Protein AF-A0A226SVA0-F1 (afdb_monomer_lite)

Secondary structure (DSSP, 8-state):
--------------EEEEPPPPPP-TTTSTTTHHHHHHHHHHHHHHHHHHHHHHHT-EEEEEE-SS-EEEEEE--S--TTHHHHHHHHHHHHHH-----SS-----TTS-GGG--PPPPPHHHHHHHHHHTT--GGGEEEEEEES-TTSTTB--HHHHHHH-TTS-TTS-EEEEEEEEETTT--GGGHHHHHHHHHHHHHHHHHHT--TTEEEEEES---HHHHTTSHHHHH-TTEEEEEEEEEEE-

Structure (mmCIF, N/CA/C/O backbone):
data_AF-A0A226SVA0-F1
#
_entry.id   AF-A0A226SVA0-F1
#
loop_
_atom_site.group_PDB
_atom_site.id
_atom_site.type_symbol
_atom_site.label_atom_id
_atom_site.label_alt_id
_atom_site.label_comp_id
_atom_site.label_asym_id
_atom_site.label_entity_id
_atom_site.label_seq_id
_atom_site.pdbx_PDB_ins_code
_atom_site.Cartn_x
_atom_site.Cartn_y
_atom_site.Cartn_z
_atom_site.occupancy
_atom_site.B_iso_or_equiv
_atom_site.auth_seq_id
_atom_site.auth_comp_id
_atom_site.auth_asym_id
_atom_site.auth_atom_id
_atom_site.pdbx_PDB_model_num
ATOM 1 N N . MET A 1 1 ? 0.153 -13.921 -60.903 1.00 32.28 1 MET A N 1
ATOM 2 C CA . MET A 1 1 ? -0.912 -13.149 -60.229 1.00 32.28 1 MET A CA 1
ATOM 3 C C . MET A 1 1 ? -1.204 -13.826 -58.901 1.00 32.28 1 MET A C 1
ATOM 5 O O . MET A 1 1 ? -1.956 -14.787 -58.869 1.00 32.28 1 MET A O 1
ATOM 9 N N . GLY A 1 2 ? -0.514 -13.411 -57.839 1.00 28.23 2 GLY A N 1
ATOM 10 C CA . GLY A 1 2 ? -0.798 -13.856 -56.474 1.00 28.23 2 GLY A CA 1
ATOM 11 C C . GLY A 1 2 ? -1.567 -12.747 -55.775 1.00 28.23 2 GLY A C 1
ATOM 12 O O . GLY A 1 2 ? -1.032 -11.655 -55.603 1.00 28.23 2 GLY A O 1
ATOM 13 N N . HIS A 1 3 ? -2.835 -13.000 -55.466 1.00 26.80 3 HIS A N 1
ATOM 14 C CA . HIS A 1 3 ? -3.699 -12.055 -54.773 1.00 26.80 3 HIS A CA 1
ATOM 15 C C . HIS A 1 3 ? -3.260 -11.901 -53.311 1.00 26.80 3 HIS A C 1
ATOM 17 O O . HIS A 1 3 ? -3.195 -12.870 -52.562 1.00 26.80 3 HIS A O 1
ATOM 23 N N . TYR A 1 4 ? -2.984 -10.654 -52.934 1.00 33.69 4 TYR A N 1
ATOM 24 C CA . TYR A 1 4 ? -2.898 -10.157 -51.564 1.00 33.69 4 TYR A CA 1
ATOM 25 C C . TYR A 1 4 ? -4.289 -10.163 -50.915 1.00 33.69 4 TYR A C 1
ATOM 27 O O . TYR A 1 4 ? -5.123 -9.363 -51.326 1.00 33.69 4 TYR A O 1
ATOM 35 N N . VAL A 1 5 ? -4.512 -11.001 -49.897 1.00 30.06 5 VAL A N 1
ATOM 36 C CA . VAL A 1 5 ? -5.540 -10.882 -48.832 1.00 30.06 5 VAL A CA 1
ATOM 37 C C . VAL A 1 5 ? -5.085 -11.836 -47.708 1.00 30.06 5 VAL A C 1
ATOM 39 O O . VAL A 1 5 ? -4.786 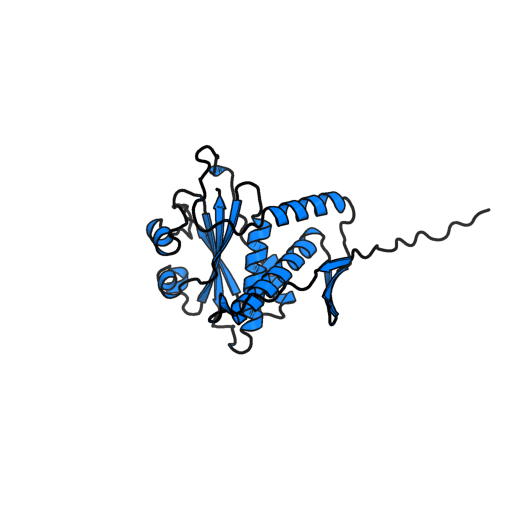-12.981 -48.012 1.00 30.06 5 VAL A O 1
ATOM 42 N N . SER A 1 6 ? -4.947 -11.533 -46.418 1.00 29.64 6 SER A N 1
ATOM 43 C CA . SER A 1 6 ? -5.156 -10.351 -45.584 1.00 29.64 6 SER A CA 1
ATOM 44 C C . SER A 1 6 ? -4.142 -10.411 -44.435 1.00 29.64 6 SER A C 1
ATOM 46 O O . SER A 1 6 ? -4.042 -11.442 -43.770 1.00 29.64 6 SER A O 1
ATOM 48 N N . ASN A 1 7 ? -3.459 -9.306 -44.135 1.00 31.97 7 ASN A N 1
ATOM 49 C CA . ASN A 1 7 ? -2.807 -9.130 -42.837 1.00 31.97 7 ASN A CA 1
ATOM 50 C C . ASN A 1 7 ? -3.895 -8.915 -41.777 1.00 31.97 7 ASN A C 1
ATOM 52 O O . ASN A 1 7 ? -4.232 -7.779 -41.443 1.00 31.97 7 ASN A O 1
ATOM 56 N N . SER A 1 8 ? -4.469 -9.998 -41.254 1.00 31.52 8 SER A N 1
ATOM 57 C CA . SER A 1 8 ? -5.080 -9.947 -39.933 1.00 31.52 8 SER A CA 1
ATOM 58 C C . SER A 1 8 ? -3.934 -9.847 -38.933 1.00 31.52 8 SER A C 1
ATOM 60 O O . SER A 1 8 ? -3.247 -10.830 -38.666 1.00 31.52 8 SER A O 1
ATOM 62 N N . LEU A 1 9 ? -3.697 -8.640 -38.420 1.00 34.19 9 LEU A N 1
ATOM 63 C CA . LEU A 1 9 ? -2.980 -8.436 -37.165 1.00 34.19 9 LEU A CA 1
ATOM 64 C C . LEU A 1 9 ? -3.758 -9.185 -36.074 1.00 34.19 9 LEU A C 1
ATOM 66 O O . LEU A 1 9 ? -4.653 -8.627 -35.439 1.00 34.19 9 LEU A O 1
ATOM 70 N N . GLU A 1 10 ? -3.472 -10.475 -35.901 1.00 35.41 10 GLU A N 1
ATOM 71 C CA . GLU A 1 10 ? -3.846 -11.187 -34.689 1.00 35.41 10 GLU A CA 1
ATOM 72 C C . GLU A 1 10 ? -3.113 -10.496 -33.542 1.00 35.41 10 GLU A C 1
ATOM 74 O O . GLU A 1 10 ? -1.890 -10.545 -33.434 1.00 35.41 10 GLU A O 1
ATOM 79 N N . PHE A 1 11 ? -3.867 -9.781 -32.709 1.00 38.03 11 PHE A N 1
ATOM 80 C CA . PHE A 1 11 ? -3.378 -9.279 -31.434 1.00 38.03 11 PHE A CA 1
ATOM 81 C C . PHE A 1 11 ? -2.900 -10.483 -30.613 1.00 38.03 11 PHE A C 1
ATOM 83 O O . PHE A 1 11 ? -3.720 -11.196 -30.027 1.00 38.03 11 PHE A O 1
ATOM 90 N N . GLU A 1 12 ? -1.588 -10.729 -30.580 1.00 40.91 12 GLU A N 1
ATOM 91 C CA . GLU A 1 12 ? -0.993 -11.739 -29.710 1.00 40.91 12 GLU A CA 1
ATOM 92 C C . GLU A 1 12 ? -1.420 -11.450 -28.264 1.00 40.91 12 GLU A C 1
ATOM 94 O O . GLU A 1 12 ? -1.063 -10.440 -27.652 1.00 40.91 12 GLU A O 1
ATOM 99 N N . LYS A 1 13 ? -2.259 -12.331 -27.711 1.00 45.84 13 LYS A N 1
ATOM 100 C CA . LYS A 1 13 ? -2.631 -12.303 -26.296 1.00 45.84 13 LYS A CA 1
ATOM 101 C C . LYS A 1 13 ? -1.405 -12.716 -25.489 1.00 45.84 13 LYS A C 1
ATOM 103 O O . LYS A 1 13 ? -1.119 -13.907 -25.389 1.00 45.84 13 LYS A O 1
ATOM 108 N N . TYR A 1 14 ? -0.713 -11.765 -24.873 1.00 47.97 14 TYR A N 1
ATOM 109 C CA . TYR A 1 14 ? 0.328 -12.088 -23.900 1.00 47.97 14 TYR A CA 1
ATOM 110 C C . TYR A 1 14 ? -0.324 -12.685 -22.647 1.00 47.97 14 TYR A C 1
ATOM 112 O O . TYR A 1 14 ? -1.045 -12.014 -21.903 1.00 47.97 14 TYR A O 1
ATOM 120 N N . ARG A 1 15 ? -0.097 -13.981 -22.427 1.00 46.75 15 ARG A N 1
ATOM 121 C CA . ARG A 1 15 ? -0.528 -14.690 -21.218 1.00 46.75 15 ARG A CA 1
ATOM 122 C C . ARG A 1 15 ? 0.619 -14.689 -20.219 1.00 46.75 15 ARG A C 1
ATOM 124 O O . ARG A 1 15 ? 1.691 -15.205 -20.521 1.00 46.75 15 ARG A O 1
ATOM 131 N N . ILE A 1 16 ? 0.387 -14.128 -19.036 1.00 48.34 16 ILE A N 1
ATOM 132 C CA . ILE A 1 16 ? 1.313 -14.236 -17.909 1.00 48.34 16 ILE A CA 1
ATOM 133 C C . ILE A 1 16 ? 0.719 -15.266 -16.946 1.00 48.34 16 ILE A C 1
ATOM 135 O O . ILE A 1 16 ? -0.410 -15.126 -16.481 1.00 48.34 16 ILE A O 1
ATOM 139 N N . TYR A 1 17 ? 1.463 -16.333 -16.675 1.00 39.16 17 TYR A N 1
ATOM 140 C CA . TYR A 1 17 ? 1.045 -17.376 -15.742 1.00 39.16 17 TYR A CA 1
ATOM 141 C C . TYR A 1 17 ? 1.562 -17.034 -14.351 1.00 39.16 17 TYR A C 1
ATOM 143 O O . TYR A 1 17 ? 2.754 -16.778 -14.183 1.00 39.16 17 TYR A O 1
ATOM 151 N N . ILE A 1 18 ? 0.671 -17.022 -13.362 1.00 45.69 18 ILE A N 1
ATOM 152 C CA . ILE A 1 18 ? 1.019 -16.717 -11.974 1.00 45.69 18 ILE A CA 1
ATOM 153 C C . ILE A 1 18 ? 0.564 -17.900 -11.135 1.00 45.69 18 ILE A C 1
ATOM 155 O O . ILE A 1 18 ? -0.625 -18.151 -10.967 1.00 45.69 18 ILE A O 1
ATOM 159 N N . VAL A 1 19 ? 1.542 -18.678 -10.683 1.00 39.81 19 VAL A N 1
ATOM 160 C CA . VAL A 1 19 ? 1.328 -19.901 -9.907 1.00 39.81 19 VAL A CA 1
ATOM 161 C C . VAL A 1 19 ? 0.888 -19.519 -8.492 1.00 39.81 19 VAL A C 1
ATOM 163 O O . VAL A 1 19 ? 1.444 -18.577 -7.930 1.00 39.81 19 VAL A O 1
ATOM 166 N N . LYS A 1 20 ? -0.101 -20.239 -7.933 1.00 44.94 20 LYS A N 1
ATOM 167 C CA . LYS A 1 20 ? -0.603 -20.039 -6.560 1.00 44.94 20 LYS A CA 1
ATOM 168 C C . LYS A 1 20 ? 0.573 -19.937 -5.585 1.00 44.94 20 LYS A C 1
ATOM 170 O O . LYS A 1 20 ? 1.439 -20.816 -5.549 1.00 44.94 20 LYS A O 1
ATOM 175 N N . GLU A 1 21 ? 0.601 -18.861 -4.802 1.00 51.50 21 GLU A N 1
ATOM 176 C CA . GLU A 1 21 ? 1.534 -18.758 -3.687 1.00 51.50 21 GLU A CA 1
ATOM 177 C C . GLU A 1 21 ? 1.199 -19.849 -2.665 1.00 51.50 21 GLU A C 1
ATOM 179 O O . GLU A 1 21 ? 0.035 -20.186 -2.441 1.00 51.50 21 GLU A O 1
ATOM 184 N N . ARG A 1 22 ? 2.231 -20.457 -2.073 1.00 53.38 22 ARG A N 1
ATOM 185 C CA . ARG A 1 22 ? 2.025 -21.393 -0.965 1.00 53.38 22 ARG A CA 1
ATOM 186 C C . ARG A 1 22 ? 1.404 -20.624 0.195 1.00 53.38 22 ARG A C 1
ATOM 188 O O . ARG A 1 22 ? 1.860 -19.526 0.502 1.00 53.38 22 ARG A O 1
ATOM 195 N N . GLU A 1 23 ? 0.415 -21.224 0.850 1.00 58.56 23 GLU A N 1
ATOM 196 C CA . GLU A 1 23 ? -0.196 -20.653 2.047 1.00 58.56 23 GLU A CA 1
ATOM 197 C C . GLU A 1 23 ? 0.891 -20.280 3.076 1.00 58.56 23 GLU A C 1
ATOM 199 O O . GLU A 1 23 ? 1.820 -21.057 3.323 1.00 58.56 23 GLU A O 1
ATOM 204 N N . ILE A 1 24 ? 0.795 -19.087 3.675 1.00 58.19 24 ILE A N 1
ATOM 205 C CA . ILE A 1 24 ? 1.625 -18.695 4.816 1.00 58.19 24 ILE A CA 1
ATOM 206 C C . ILE A 1 24 ? 1.515 -19.784 5.894 1.00 58.19 24 ILE A C 1
ATOM 208 O O . ILE A 1 24 ? 0.437 -20.289 6.186 1.00 58.19 24 ILE A O 1
ATOM 212 N N . ALA A 1 25 ? 2.626 -20.172 6.515 1.00 60.09 25 ALA A N 1
ATOM 213 C CA . ALA A 1 25 ? 2.569 -21.169 7.577 1.00 60.09 25 ALA A CA 1
ATOM 214 C C . ALA A 1 25 ? 1.804 -20.617 8.798 1.00 60.09 25 ALA A C 1
ATOM 216 O O . ALA A 1 25 ? 2.297 -19.723 9.495 1.00 60.09 25 ALA A O 1
ATOM 217 N N . LEU A 1 26 ? 0.634 -21.198 9.091 1.00 60.78 26 LEU A N 1
ATOM 218 C CA . LEU A 1 26 ? -0.247 -20.816 10.206 1.00 60.78 26 LEU A CA 1
ATOM 219 C C . LEU A 1 26 ? 0.491 -20.739 11.555 1.00 60.78 26 LEU A C 1
ATOM 221 O O . LEU A 1 26 ? 0.203 -19.878 12.384 1.00 60.78 26 LEU A O 1
ATOM 225 N N . SER A 1 27 ? 1.480 -21.610 11.765 1.00 64.31 27 SER A N 1
ATOM 226 C CA . SER A 1 27 ? 2.260 -21.697 13.005 1.00 64.31 27 SER A CA 1
ATOM 227 C C . SER A 1 27 ? 3.074 -20.439 13.328 1.00 64.31 27 SER A C 1
ATOM 229 O O . SER A 1 27 ? 3.406 -20.225 14.490 1.00 64.31 27 SER A O 1
ATOM 231 N N . THR A 1 28 ? 3.389 -19.601 12.333 1.00 56.72 28 THR A N 1
ATOM 232 C CA . THR A 1 28 ? 4.227 -18.400 12.521 1.00 56.72 28 THR A CA 1
ATOM 233 C C . THR A 1 28 ? 3.399 -17.137 12.794 1.00 56.72 28 THR A C 1
ATOM 235 O O . THR A 1 28 ? 3.892 -16.213 13.436 1.00 56.72 28 THR A O 1
ATOM 238 N N . TYR A 1 29 ? 2.133 -17.092 12.354 1.00 59.09 29 TYR A N 1
ATOM 239 C CA . TYR A 1 29 ? 1.279 -15.893 12.417 1.00 59.09 29 TYR A CA 1
ATOM 240 C C . TYR A 1 29 ? -0.177 -16.191 12.804 1.00 59.09 29 TYR A C 1
ATOM 242 O O . TYR A 1 29 ? -1.095 -15.541 12.311 1.00 59.09 29 TYR A O 1
ATOM 250 N N . SER A 1 30 ? -0.412 -17.155 13.692 1.00 65.94 30 SER A N 1
ATOM 251 C CA . SER A 1 30 ? -1.754 -17.682 13.989 1.00 65.94 30 SER A CA 1
ATOM 252 C C . SER A 1 30 ? -2.813 -16.621 14.325 1.00 65.94 30 SER A C 1
ATOM 254 O O . SER A 1 30 ? -3.957 -16.751 13.902 1.00 65.94 30 SER A O 1
ATOM 256 N N . SER A 1 31 ? -2.447 -15.545 15.028 1.00 64.69 31 SER A N 1
ATOM 257 C CA . SER A 1 31 ? -3.379 -14.489 15.452 1.00 64.69 31 SER A CA 1
ATOM 258 C C . SER A 1 31 ? -3.788 -13.502 14.354 1.00 64.69 31 SER A C 1
ATOM 260 O O . SER A 1 31 ? -4.780 -12.796 14.519 1.00 64.69 31 SER A O 1
ATOM 262 N N . ILE A 1 32 ? -3.038 -13.427 13.252 1.00 70.94 32 ILE A N 1
ATOM 263 C CA . ILE A 1 32 ? -3.284 -12.487 12.142 1.00 70.94 32 ILE A CA 1
ATOM 264 C C . ILE A 1 32 ? -3.271 -13.165 10.769 1.00 70.94 32 ILE A C 1
ATOM 266 O O . ILE A 1 32 ? -3.322 -12.478 9.752 1.00 70.94 32 ILE A O 1
ATOM 270 N N . HIS A 1 33 ? -3.202 -14.497 10.734 1.00 74.81 33 HIS A N 1
ATOM 271 C CA . HIS A 1 33 ? -3.007 -15.310 9.532 1.00 74.81 33 HIS A CA 1
ATOM 272 C C . HIS A 1 33 ? -3.979 -14.947 8.413 1.00 74.81 33 HIS A C 1
ATOM 274 O O . HIS A 1 33 ? -3.547 -14.580 7.326 1.00 74.81 33 HIS A O 1
ATOM 280 N N . ASN A 1 34 ? -5.279 -14.953 8.706 1.00 74.88 34 ASN A N 1
ATOM 281 C CA . ASN A 1 34 ? -6.314 -14.665 7.711 1.00 74.88 34 ASN A CA 1
ATOM 282 C C . ASN A 1 34 ? -6.169 -13.251 7.139 1.00 74.88 34 ASN A C 1
ATOM 284 O O . ASN A 1 34 ? -6.241 -13.056 5.929 1.00 74.88 34 ASN A O 1
ATOM 288 N N . SER A 1 35 ? -5.879 -12.267 7.994 1.00 79.12 35 SER A N 1
ATOM 289 C CA . SER A 1 35 ? -5.642 -10.896 7.545 1.00 79.12 35 SER A CA 1
ATOM 290 C C . SER A 1 35 ? -4.389 -10.791 6.677 1.00 79.12 35 SER A C 1
ATOM 292 O O . SER A 1 35 ? -4.382 -10.038 5.710 1.00 79.12 35 SER A O 1
ATOM 294 N N . LEU A 1 36 ? -3.332 -11.548 6.991 1.00 78.94 36 LEU A N 1
ATOM 295 C CA . LEU A 1 36 ? -2.124 -11.593 6.167 1.00 78.94 36 LEU A CA 1
ATOM 296 C C . LEU A 1 36 ? -2.386 -12.223 4.802 1.00 78.94 36 LEU A C 1
ATOM 298 O O . LEU A 1 36 ? -1.916 -11.677 3.815 1.00 78.94 36 LEU A O 1
ATOM 302 N N . GLN A 1 37 ? -3.158 -13.306 4.733 1.00 79.31 37 GLN A N 1
ATOM 303 C CA . GLN A 1 37 ? -3.524 -13.938 3.462 1.00 79.31 37 GLN A CA 1
ATOM 304 C C . GLN A 1 37 ? -4.254 -12.968 2.532 1.00 79.31 37 GLN A C 1
ATOM 306 O O . GLN A 1 37 ? -3.902 -12.838 1.363 1.00 79.31 37 GLN A O 1
ATOM 311 N N . LEU A 1 38 ? -5.217 -12.224 3.076 1.00 83.06 38 LEU A N 1
ATOM 312 C CA . LEU A 1 38 ? -5.961 -11.211 2.326 1.00 83.06 38 LEU A CA 1
ATOM 313 C C . LEU A 1 38 ? -5.060 -10.055 1.875 1.00 83.06 38 LEU A C 1
ATOM 315 O O . LEU A 1 38 ? -5.182 -9.566 0.756 1.00 83.06 38 LEU A O 1
ATOM 319 N N . LEU A 1 39 ? -4.105 -9.643 2.714 1.00 86.25 39 LEU A N 1
ATOM 320 C CA . LEU A 1 39 ? -3.114 -8.636 2.334 1.00 86.25 39 LEU A CA 1
ATOM 321 C C . LEU A 1 39 ? -2.196 -9.124 1.203 1.00 86.25 39 LEU A C 1
ATOM 323 O O . LEU A 1 39 ? -1.916 -8.343 0.297 1.00 86.25 39 LEU A O 1
ATOM 327 N N . GLU A 1 40 ? -1.752 -10.386 1.220 1.00 81.50 40 GLU A N 1
ATOM 328 C CA . GLU A 1 40 ? -0.940 -10.950 0.130 1.00 81.50 40 GLU A CA 1
ATOM 329 C C . GLU A 1 40 ? -1.762 -11.109 -1.167 1.00 81.50 40 GLU A C 1
ATOM 331 O O . GLU A 1 40 ? -1.279 -10.730 -2.235 1.00 81.50 40 GLU A O 1
ATOM 336 N N . SER A 1 41 ? -3.034 -11.536 -1.086 1.00 81.88 41 SER A N 1
ATOM 337 C CA . SER A 1 41 ? -3.982 -11.491 -2.2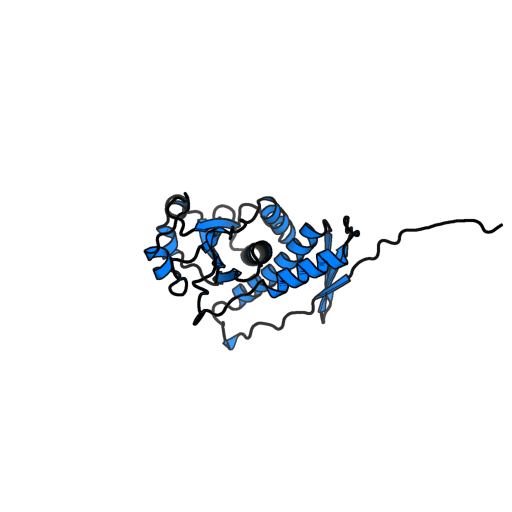22 1.00 81.88 41 SER A CA 1
ATOM 338 C C . SER A 1 41 ? -4.061 -10.076 -2.809 1.00 81.88 41 SER A C 1
ATOM 340 O O . SER A 1 41 ? -3.861 -9.854 -4.007 1.00 81.88 41 SER A O 1
ATOM 342 N N . GLY A 1 42 ? -4.217 -9.080 -1.933 1.00 87.75 42 GLY A N 1
ATOM 343 C CA . GLY A 1 42 ? -4.151 -7.671 -2.289 1.00 87.75 42 GLY A CA 1
ATOM 344 C C . GLY A 1 42 ? -2.839 -7.278 -2.972 1.00 87.75 42 GLY A C 1
ATOM 345 O O . GLY A 1 42 ? -2.863 -6.617 -4.009 1.00 87.75 42 GLY A O 1
ATOM 346 N N . HIS A 1 43 ? -1.680 -7.693 -2.452 1.00 87.50 43 HIS A N 1
ATOM 347 C CA . HIS A 1 43 ? -0.390 -7.401 -3.088 1.00 87.50 43 HIS A CA 1
ATOM 348 C C . HIS A 1 43 ? -0.338 -7.934 -4.526 1.00 87.50 43 HIS A C 1
ATOM 350 O O . HIS A 1 43 ? 0.104 -7.233 -5.442 1.00 87.50 43 HIS A O 1
ATOM 356 N N . VAL A 1 44 ? -0.844 -9.145 -4.751 1.00 83.88 44 VAL A N 1
ATOM 357 C CA . VAL A 1 44 ? -0.941 -9.739 -6.086 1.00 83.88 44 VAL A CA 1
ATOM 358 C C . VAL A 1 44 ? -1.830 -8.882 -7.005 1.00 83.88 44 VAL A C 1
ATOM 360 O O . VAL A 1 44 ? -1.413 -8.547 -8.118 1.00 83.88 44 VAL A O 1
ATOM 363 N N . LEU A 1 45 ? -2.987 -8.410 -6.527 1.00 86.00 45 LEU A N 1
ATOM 364 C CA . LEU A 1 45 ? -3.842 -7.474 -7.275 1.00 86.00 45 LEU A CA 1
ATOM 365 C C . LEU A 1 45 ? -3.133 -6.148 -7.595 1.00 86.00 45 LEU A C 1
ATOM 367 O O . LEU A 1 45 ? -3.244 -5.635 -8.712 1.00 86.00 45 LEU A O 1
ATOM 371 N N . GLY A 1 46 ? -2.357 -5.606 -6.653 1.00 88.00 46 GLY A N 1
ATOM 372 C CA . GLY A 1 46 ? -1.550 -4.401 -6.865 1.00 88.00 46 GLY A CA 1
ATOM 373 C C . GLY A 1 46 ? -0.522 -4.571 -7.988 1.00 88.00 46 GLY A C 1
ATOM 374 O O . GLY A 1 46 ? -0.330 -3.667 -8.804 1.00 88.00 46 GLY A O 1
ATOM 375 N N . CYS A 1 47 ? 0.078 -5.759 -8.103 1.00 85.62 47 CYS A N 1
ATOM 376 C CA . CYS A 1 47 ? 0.963 -6.101 -9.218 1.00 85.62 47 CYS A CA 1
ATOM 377 C C . CYS A 1 47 ? 0.224 -6.063 -10.566 1.00 85.62 47 CYS A C 1
ATOM 379 O O . CYS A 1 47 ? 0.754 -5.536 -11.548 1.00 85.62 47 CYS A O 1
ATOM 381 N N . TYR A 1 48 ? -1.010 -6.573 -10.621 1.00 84.81 48 TYR A N 1
ATOM 382 C CA . TYR A 1 48 ? -1.816 -6.572 -11.849 1.00 84.81 48 TYR A CA 1
ATOM 383 C C . TYR A 1 48 ? -2.249 -5.163 -12.233 1.00 84.81 48 TYR A C 1
ATOM 385 O O . TYR A 1 48 ? -2.163 -4.789 -13.406 1.00 84.81 48 TYR A O 1
ATOM 393 N N . ASN A 1 49 ? -2.648 -4.355 -11.249 1.00 86.19 49 ASN A N 1
ATOM 394 C CA . ASN A 1 49 ? -2.957 -2.943 -11.449 1.00 86.19 49 ASN A CA 1
ATOM 395 C C . ASN A 1 49 ? -1.746 -2.169 -12.002 1.00 86.19 49 ASN A C 1
ATOM 397 O O . ASN A 1 49 ? -1.884 -1.367 -12.927 1.00 86.19 49 ASN A O 1
ATOM 401 N N . TYR A 1 50 ? -0.544 -2.441 -11.488 1.00 85.75 50 TYR A N 1
ATOM 402 C CA . TYR A 1 50 ? 0.677 -1.795 -11.967 1.00 85.75 50 TYR A CA 1
ATOM 403 C C . TYR A 1 50 ? 0.979 -2.143 -13.432 1.00 85.75 50 TYR A C 1
ATOM 405 O O . TYR A 1 50 ? 1.190 -1.253 -14.258 1.00 85.75 50 TYR A O 1
ATOM 413 N N . ILE A 1 51 ? 0.946 -3.437 -13.774 1.00 82.38 51 ILE A N 1
ATOM 414 C CA . ILE A 1 51 ? 1.181 -3.915 -15.145 1.00 82.38 51 ILE A CA 1
ATOM 415 C C . ILE A 1 51 ? 0.119 -3.340 -16.093 1.00 82.38 51 ILE A C 1
ATOM 417 O O . ILE A 1 51 ? 0.465 -2.740 -17.111 1.00 82.38 51 ILE A O 1
ATOM 421 N N . SER A 1 52 ? -1.163 -3.448 -15.738 1.00 81.75 52 SER A N 1
ATOM 422 C CA . SER A 1 52 ? -2.263 -2.913 -16.554 1.00 81.75 52 SER A CA 1
ATOM 423 C C . SER A 1 52 ? -2.157 -1.411 -16.787 1.00 81.75 52 SER A C 1
ATOM 425 O O . SER A 1 52 ? -2.365 -0.945 -17.903 1.00 81.75 52 SER A O 1
ATOM 427 N N . THR A 1 53 ? -1.740 -0.655 -15.773 1.00 82.62 53 THR A N 1
ATOM 428 C CA . THR A 1 53 ? -1.492 0.785 -15.887 1.00 82.62 53 THR A CA 1
ATOM 429 C C . THR A 1 53 ? -0.340 1.102 -16.838 1.00 82.62 53 THR A C 1
ATOM 431 O O . THR A 1 53 ? -0.468 1.975 -17.698 1.00 82.62 53 THR A O 1
ATOM 434 N N . LEU A 1 54 ? 0.788 0.402 -16.706 1.00 80.62 54 LEU A N 1
ATOM 435 C CA . LEU A 1 54 ? 1.985 0.670 -17.504 1.00 80.62 54 LEU A CA 1
ATOM 436 C C . LEU A 1 54 ? 1.767 0.364 -18.992 1.00 80.62 54 LEU A C 1
ATOM 438 O O . LEU A 1 54 ? 2.173 1.137 -19.871 1.00 80.62 54 LEU A O 1
ATOM 442 N N . PHE A 1 55 ? 1.126 -0.770 -19.265 1.00 78.88 55 PHE A N 1
ATOM 443 C CA . PHE A 1 55 ? 0.855 -1.245 -20.618 1.00 78.88 55 PHE A CA 1
ATOM 444 C C . PHE A 1 55 ? -0.467 -0.736 -21.190 1.00 78.88 55 PHE A C 1
ATOM 446 O O . PHE A 1 55 ? -0.728 -0.993 -22.364 1.00 78.88 55 PHE A O 1
ATOM 453 N N . ASP A 1 56 ? -1.239 0.009 -20.391 1.00 79.31 56 ASP A N 1
ATOM 454 C CA . ASP A 1 56 ? -2.578 0.494 -20.728 1.00 79.31 56 ASP A CA 1
ATOM 455 C C . ASP A 1 56 ? -3.433 -0.639 -21.310 1.00 79.31 56 ASP A C 1
ATOM 457 O O . ASP A 1 56 ? -3.865 -0.628 -22.460 1.00 79.31 56 ASP A O 1
ATOM 461 N N . CYS A 1 57 ? -3.569 -1.692 -20.506 1.00 78.38 57 CYS A N 1
ATOM 462 C CA . CYS A 1 57 ? -4.246 -2.921 -20.875 1.00 78.38 57 CYS A CA 1
ATOM 463 C C . CYS A 1 57 ? -5.258 -3.329 -19.802 1.00 78.38 57 CYS A C 1
ATOM 465 O O . CYS A 1 57 ? -5.250 -2.838 -18.677 1.00 78.38 57 CYS A O 1
ATOM 467 N N . SER A 1 58 ? -6.168 -4.226 -20.161 1.00 80.19 58 SER A N 1
ATOM 468 C CA . SER A 1 58 ? -7.072 -4.872 -19.204 1.00 80.19 58 SER A CA 1
ATOM 469 C C . SER A 1 58 ? -6.522 -6.239 -18.822 1.00 80.19 58 SER A C 1
ATOM 471 O O . SER A 1 58 ? -5.678 -6.777 -19.537 1.00 80.19 58 SER A O 1
ATOM 473 N N . PHE A 1 59 ? -7.006 -6.830 -17.735 1.00 79.69 59 PHE A N 1
ATOM 474 C CA . PHE A 1 59 ? -6.685 -8.212 -17.401 1.00 79.69 59 PHE A CA 1
ATOM 475 C C . PHE A 1 59 ? -7.929 -9.006 -17.033 1.00 79.69 59 PHE A C 1
ATOM 477 O O . PHE A 1 59 ? -8.914 -8.457 -16.545 1.00 79.69 59 PHE A O 1
ATOM 484 N N . VAL A 1 60 ? -7.870 -10.308 -17.297 1.00 76.75 60 VAL A N 1
ATOM 485 C CA . VAL A 1 60 ? -8.918 -11.270 -16.959 1.00 76.75 60 VAL A CA 1
ATOM 486 C C . VAL A 1 60 ? -8.304 -12.366 -16.107 1.00 76.75 60 VAL A C 1
ATOM 488 O O . VAL A 1 60 ? -7.287 -12.951 -16.489 1.00 76.75 60 VAL A O 1
ATOM 491 N N . PHE A 1 61 ? -8.943 -12.639 -14.975 1.00 74.75 61 PHE A N 1
ATOM 492 C CA . PHE A 1 61 ? -8.597 -13.732 -14.081 1.00 74.75 61 PHE A CA 1
ATOM 493 C C . PHE A 1 61 ? -9.393 -14.987 -14.452 1.00 74.75 61 PHE A C 1
ATOM 495 O O . PHE A 1 61 ? -10.588 -14.905 -14.745 1.00 74.75 61 PHE A O 1
ATOM 502 N N . LYS A 1 62 ? -8.737 -16.147 -14.444 1.00 70.25 62 LYS A N 1
ATOM 503 C CA . LYS A 1 62 ? -9.415 -17.447 -14.449 1.00 70.25 62 LYS A CA 1
ATOM 504 C C . LYS A 1 62 ? -8.817 -18.330 -13.373 1.00 70.25 62 LYS A C 1
ATOM 506 O O . LYS A 1 62 ? -7.598 -18.521 -13.358 1.00 70.25 62 LYS A O 1
ATOM 511 N N . ASP A 1 63 ? -9.697 -18.857 -12.539 1.00 68.75 63 ASP A N 1
ATOM 512 C CA . ASP A 1 63 ? -9.376 -19.856 -11.532 1.00 68.75 63 ASP A CA 1
ATOM 513 C C . ASP A 1 63 ? -9.389 -21.248 -12.174 1.00 68.75 63 ASP A C 1
ATOM 515 O O . ASP A 1 63 ? -10.275 -21.566 -12.976 1.00 68.75 63 ASP A O 1
ATOM 519 N N . TYR A 1 64 ? -8.387 -22.049 -11.839 1.00 68.06 64 TYR A N 1
ATOM 520 C CA . TYR A 1 64 ? -8.341 -23.481 -12.102 1.00 68.06 64 TYR A CA 1
ATOM 521 C C . TYR A 1 64 ? -7.943 -24.178 -10.800 1.00 68.06 64 TYR A C 1
ATOM 523 O O . TYR A 1 64 ? -7.235 -23.601 -9.971 1.00 68.06 64 TYR A O 1
ATOM 531 N N . ASP A 1 65 ? -8.337 -25.443 -10.653 1.00 63.56 65 ASP A N 1
ATOM 532 C CA . ASP A 1 65 ? -8.125 -26.220 -9.424 1.00 63.56 65 ASP A CA 1
ATOM 533 C C . ASP A 1 65 ? -6.674 -26.102 -8.904 1.00 63.56 65 ASP A C 1
ATOM 535 O O . ASP A 1 65 ? -6.441 -25.737 -7.745 1.00 63.56 65 ASP A O 1
ATOM 539 N N . ASP A 1 66 ? -5.693 -26.249 -9.802 1.00 59.91 66 ASP A N 1
ATOM 540 C CA . ASP A 1 66 ? -4.265 -26.276 -9.459 1.00 59.91 66 ASP A CA 1
ATOM 541 C C . ASP A 1 66 ? -3.529 -24.931 -9.613 1.00 59.91 66 ASP A C 1
ATOM 543 O O . ASP A 1 66 ? -2.444 -24.747 -9.054 1.00 59.91 66 ASP A O 1
ATOM 547 N N . TYR A 1 67 ? -4.065 -23.975 -10.379 1.00 57.06 67 TYR A N 1
ATOM 548 C CA . TYR A 1 67 ? -3.380 -22.707 -10.656 1.00 57.06 67 TYR A CA 1
ATOM 549 C C . TYR A 1 67 ? -4.328 -21.601 -11.116 1.00 57.06 67 TYR A C 1
ATOM 551 O O . TYR A 1 67 ? -5.350 -21.841 -11.742 1.00 57.06 67 TYR A O 1
ATOM 559 N N . ASN A 1 68 ? -3.922 -20.354 -10.897 1.00 63.69 68 ASN A N 1
ATOM 560 C CA . ASN A 1 68 ? -4.636 -19.195 -11.414 1.00 63.69 68 ASN A CA 1
ATOM 561 C C . ASN A 1 68 ? -3.979 -18.704 -12.706 1.00 63.69 68 ASN A C 1
ATOM 563 O O . ASN A 1 68 ? -2.764 -18.800 -12.889 1.00 63.69 68 ASN A O 1
ATOM 567 N N . THR A 1 69 ? -4.768 -18.145 -13.620 1.00 65.88 69 THR A N 1
ATOM 568 C CA . THR A 1 69 ? -4.219 -17.445 -14.791 1.00 65.88 69 THR A CA 1
ATOM 569 C C . THR A 1 69 ? -4.690 -16.012 -14.846 1.00 65.88 69 THR A C 1
ATOM 571 O O . THR A 1 69 ? -5.850 -15.711 -14.564 1.00 65.88 69 THR A O 1
ATOM 574 N N . VAL A 1 70 ? -3.784 -15.136 -15.277 1.00 73.69 70 VAL A N 1
ATOM 575 C CA . VAL A 1 70 ? -4.078 -13.731 -15.536 1.00 73.69 70 VAL A CA 1
ATOM 576 C C . VAL A 1 70 ? -3.685 -13.421 -16.967 1.00 73.69 70 VAL A C 1
ATOM 578 O O . VAL A 1 70 ? -2.518 -13.449 -17.350 1.00 73.69 70 VAL A O 1
ATOM 581 N N . THR A 1 71 ? -4.684 -13.152 -17.797 1.00 74.69 71 THR A N 1
ATOM 582 C CA . THR A 1 71 ? -4.447 -12.793 -19.197 1.00 74.69 71 THR A CA 1
ATOM 583 C C . THR A 1 71 ? -4.597 -11.295 -19.361 1.00 74.69 71 THR A C 1
ATOM 585 O O . THR A 1 71 ? -5.682 -10.771 -19.125 1.00 74.69 71 THR A O 1
ATOM 588 N N . PHE A 1 72 ? -3.537 -10.622 -19.805 1.00 77.75 72 PHE A N 1
ATOM 589 C CA . PHE A 1 72 ? -3.594 -9.209 -20.161 1.00 77.75 72 PHE A CA 1
ATOM 590 C C . PHE A 1 72 ? -4.068 -9.064 -21.616 1.00 77.75 72 PHE A C 1
ATOM 592 O O . PHE A 1 72 ? -3.589 -9.749 -22.519 1.00 77.75 72 PHE A O 1
ATOM 599 N N . THR A 1 73 ? -5.045 -8.193 -21.847 1.00 75.75 73 THR A N 1
ATOM 600 C CA . THR A 1 73 ? -5.728 -7.997 -23.136 1.00 75.75 73 THR A CA 1
ATOM 601 C C . THR A 1 73 ? -5.727 -6.528 -23.532 1.00 75.75 73 THR A C 1
ATOM 603 O O . THR A 1 73 ? -5.719 -5.662 -22.659 1.00 75.75 73 THR A O 1
ATOM 606 N N . ASN A 1 74 ? -5.828 -6.240 -24.833 1.00 74.06 74 ASN A N 1
ATOM 607 C CA . ASN A 1 74 ? -5.865 -4.874 -25.374 1.00 74.06 74 ASN A CA 1
ATOM 608 C C . ASN A 1 74 ? -4.627 -4.053 -24.991 1.00 74.06 74 ASN A C 1
ATOM 610 O O . ASN A 1 74 ? -4.746 -2.931 -24.518 1.00 74.06 74 ASN A O 1
ATOM 614 N N . ILE A 1 75 ? -3.432 -4.624 -25.160 1.00 71.62 75 ILE A N 1
ATOM 615 C CA . ILE A 1 75 ? -2.182 -3.904 -24.903 1.00 71.62 75 ILE A CA 1
ATOM 616 C C . ILE A 1 75 ? -2.026 -2.829 -25.980 1.00 71.62 75 ILE A C 1
ATOM 618 O O . ILE A 1 75 ? -1.659 -3.124 -27.116 1.00 71.62 75 ILE A O 1
ATOM 622 N N . SER A 1 76 ? -2.329 -1.579 -25.631 1.00 61.91 76 SER A N 1
ATOM 623 C CA . SER A 1 76 ? -2.316 -0.455 -26.576 1.00 61.91 76 SER A CA 1
ATOM 624 C C . SER A 1 76 ? -0.893 -0.010 -26.950 1.00 61.91 76 SER A C 1
ATOM 626 O O . SER A 1 76 ? -0.698 0.700 -27.935 1.00 61.91 76 SER A O 1
ATOM 628 N N . LYS A 1 77 ? 0.129 -0.457 -26.200 1.00 61.19 77 LYS A N 1
ATOM 629 C CA . LYS A 1 77 ? 1.533 -0.039 -26.357 1.00 61.19 77 LYS A CA 1
ATOM 630 C C . LYS A 1 77 ? 2.491 -1.206 -26.638 1.00 61.19 77 LYS A C 1
ATOM 632 O O . LYS A 1 77 ? 3.450 -1.397 -25.889 1.00 61.19 77 LYS A O 1
ATOM 637 N N . LEU A 1 78 ? 2.232 -1.967 -27.705 1.00 55.25 78 LEU A N 1
ATOM 638 C CA . LEU A 1 78 ? 3.067 -3.102 -28.145 1.00 55.25 78 LEU A CA 1
ATOM 639 C C . LEU A 1 78 ? 4.481 -2.694 -28.597 1.00 55.25 78 LEU A C 1
ATOM 641 O O . LEU A 1 78 ? 5.422 -3.474 -28.453 1.00 55.25 78 LEU A O 1
ATOM 645 N N . ALA A 1 79 ? 4.664 -1.466 -29.095 1.00 52.00 79 ALA A N 1
ATOM 646 C CA . ALA A 1 79 ? 5.998 -0.944 -29.375 1.00 52.00 79 ALA A CA 1
ATOM 647 C C . ALA A 1 79 ? 6.816 -0.871 -28.068 1.00 52.00 79 ALA A C 1
ATOM 649 O O . ALA A 1 79 ? 6.391 -0.244 -27.091 1.00 52.00 79 ALA A O 1
ATOM 650 N N . ASN A 1 80 ? 7.985 -1.518 -28.058 1.00 59.00 80 ASN A N 1
ATOM 651 C CA . ASN A 1 80 ? 8.917 -1.625 -26.925 1.00 59.00 80 ASN A CA 1
ATOM 652 C C . ASN A 1 80 ? 8.403 -2.464 -25.741 1.00 59.00 80 ASN A C 1
ATOM 654 O O . ASN A 1 80 ? 8.757 -2.203 -24.588 1.00 59.00 80 ASN A O 1
ATOM 658 N N . ILE A 1 81 ? 7.568 -3.479 -26.000 1.00 65.00 81 ILE A N 1
ATOM 659 C CA . ILE A 1 81 ? 7.051 -4.355 -24.940 1.00 65.00 81 ILE A CA 1
ATOM 660 C C . ILE A 1 81 ? 8.184 -5.027 -24.147 1.00 65.00 81 ILE A C 1
ATOM 662 O O . ILE A 1 81 ? 8.114 -5.072 -22.923 1.00 65.00 81 ILE A O 1
ATOM 666 N N . TYR A 1 82 ? 9.262 -5.455 -24.815 1.00 64.38 82 TYR A N 1
ATOM 667 C CA . TYR A 1 82 ? 10.421 -6.086 -24.176 1.00 64.38 82 TYR A CA 1
ATOM 668 C C . TYR A 1 82 ? 11.184 -5.131 -23.249 1.00 64.38 82 TYR A C 1
ATOM 670 O O . TYR A 1 82 ? 11.477 -5.511 -22.117 1.00 64.38 82 TYR A O 1
ATOM 678 N N . ASP A 1 83 ? 11.424 -3.880 -23.659 1.00 65.75 83 ASP A N 1
ATOM 679 C CA . ASP A 1 83 ? 12.085 -2.875 -22.808 1.00 65.75 83 ASP A CA 1
ATOM 680 C C . ASP A 1 83 ? 11.231 -2.532 -21.584 1.00 65.75 83 ASP A C 1
ATOM 682 O O . ASP A 1 83 ? 11.728 -2.427 -20.461 1.00 65.75 83 ASP A O 1
ATOM 686 N N . LYS A 1 84 ? 9.913 -2.419 -21.778 1.00 67.56 84 LYS A N 1
ATOM 687 C CA . LYS A 1 84 ? 8.968 -2.201 -20.679 1.00 67.56 84 LYS A CA 1
ATOM 688 C C . LYS A 1 84 ? 8.880 -3.405 -19.752 1.00 67.56 84 LYS A C 1
ATOM 690 O O . LYS A 1 84 ? 8.785 -3.216 -18.545 1.00 67.56 84 LYS A O 1
ATOM 695 N N . PHE A 1 85 ? 8.948 -4.629 -20.273 1.00 72.81 85 PHE A N 1
ATOM 696 C CA . PHE A 1 85 ? 9.054 -5.826 -19.441 1.00 72.81 85 PHE A CA 1
ATOM 697 C C . PHE A 1 85 ? 10.365 -5.849 -18.658 1.00 72.81 85 PHE A C 1
ATOM 699 O O . PHE A 1 85 ? 10.338 -6.168 -17.474 1.00 72.81 85 PHE A O 1
ATOM 706 N N . GLY A 1 86 ? 11.485 -5.452 -19.268 1.00 72.94 86 GLY A N 1
ATOM 707 C CA . GLY A 1 86 ? 12.762 -5.276 -18.575 1.00 72.94 86 GLY A CA 1
ATOM 708 C C . GLY A 1 86 ? 12.647 -4.292 -17.410 1.00 72.94 86 GLY A C 1
ATOM 709 O O . GLY A 1 86 ? 13.034 -4.618 -16.289 1.00 72.94 86 GLY A O 1
ATOM 710 N N . PHE A 1 87 ? 12.017 -3.138 -17.645 1.00 77.25 87 PHE A N 1
ATOM 711 C CA . PHE A 1 87 ? 11.721 -2.149 -16.605 1.00 77.25 87 PHE A CA 1
ATOM 712 C C . PHE A 1 87 ? 10.816 -2.705 -15.497 1.00 77.25 87 PHE A C 1
ATOM 714 O O . PHE A 1 87 ? 11.076 -2.494 -14.316 1.00 77.25 87 PHE A O 1
ATOM 721 N N . VAL A 1 88 ? 9.769 -3.455 -15.852 1.00 77.25 88 VAL A N 1
ATOM 722 C CA . VAL A 1 88 ? 8.892 -4.113 -14.875 1.00 77.25 88 VAL A CA 1
ATOM 723 C C . VAL A 1 88 ? 9.680 -5.112 -14.035 1.00 77.25 88 VAL A C 1
ATOM 725 O O . VAL A 1 88 ? 9.617 -5.051 -12.812 1.00 77.25 88 VAL A O 1
ATOM 728 N N . ILE A 1 89 ? 10.460 -5.994 -14.660 1.00 78.25 89 ILE A N 1
ATOM 729 C CA . ILE A 1 89 ? 11.303 -6.974 -13.962 1.00 78.25 89 ILE A CA 1
ATOM 730 C C . ILE A 1 89 ? 12.248 -6.270 -12.985 1.00 78.25 89 ILE A C 1
ATOM 732 O O . ILE A 1 89 ? 12.398 -6.728 -11.853 1.00 78.25 89 ILE A O 1
ATOM 736 N N . ASP A 1 90 ? 12.852 -5.156 -13.395 1.00 79.12 90 ASP A N 1
ATOM 737 C CA . ASP A 1 90 ? 13.716 -4.347 -12.537 1.00 79.12 90 ASP A CA 1
ATOM 738 C C . ASP A 1 90 ? 12.959 -3.804 -11.314 1.00 79.12 90 ASP A C 1
ATOM 740 O O . ASP A 1 90 ? 13.358 -4.035 -10.170 1.00 79.12 90 ASP A O 1
ATOM 744 N N . LYS A 1 91 ? 11.776 -3.213 -11.527 1.00 82.44 91 LYS A N 1
ATOM 745 C CA . LYS A 1 91 ? 10.887 -2.786 -10.436 1.00 82.44 91 LYS A CA 1
ATOM 746 C C . LYS A 1 91 ? 10.550 -3.940 -9.494 1.00 82.44 91 LYS A C 1
ATOM 748 O O . LYS A 1 91 ? 10.665 -3.792 -8.282 1.00 82.44 91 LYS A O 1
ATOM 753 N N . PHE A 1 92 ? 10.215 -5.114 -10.027 1.00 79.25 92 PHE A N 1
ATOM 754 C CA . PHE A 1 92 ? 9.924 -6.292 -9.212 1.00 79.25 92 PHE A CA 1
ATOM 755 C C . PHE A 1 92 ? 11.139 -6.781 -8.416 1.00 79.25 92 PHE A C 1
ATOM 757 O O . PHE A 1 92 ? 10.960 -7.231 -7.285 1.00 79.25 92 PHE A O 1
ATOM 764 N N . LYS A 1 93 ? 12.362 -6.689 -8.947 1.00 76.69 93 LYS A N 1
ATOM 765 C CA . LYS A 1 93 ? 13.590 -7.014 -8.198 1.00 76.69 93 LYS A CA 1
ATOM 766 C C . LYS A 1 93 ? 13.826 -6.038 -7.047 1.00 76.69 93 LYS A C 1
ATOM 768 O O . LYS A 1 93 ? 14.260 -6.451 -5.974 1.00 76.69 93 LYS A O 1
ATOM 773 N N . HIS A 1 94 ? 13.496 -4.766 -7.257 1.00 77.88 94 HIS A N 1
ATOM 774 C CA . HIS A 1 94 ? 13.724 -3.689 -6.295 1.00 77.88 94 HIS A CA 1
ATOM 775 C C . HIS A 1 94 ? 12.527 -3.374 -5.385 1.00 77.88 94 HIS A C 1
ATOM 777 O O . HIS A 1 94 ? 12.650 -2.523 -4.506 1.00 77.88 94 HIS A O 1
ATOM 783 N N . ARG A 1 95 ? 11.412 -4.114 -5.482 1.00 68.81 95 ARG A N 1
ATOM 784 C CA . ARG A 1 95 ? 10.207 -3.957 -4.630 1.00 68.81 95 ARG A CA 1
ATOM 785 C C . ARG A 1 95 ? 10.406 -4.267 -3.141 1.00 68.81 95 ARG A C 1
ATOM 787 O O . ARG A 1 95 ? 9.441 -4.379 -2.397 1.00 68.81 95 ARG A O 1
ATOM 794 N N . SER A 1 96 ? 11.657 -4.476 -2.739 1.00 63.66 96 SER A N 1
ATOM 795 C CA . SER A 1 96 ? 12.095 -5.214 -1.562 1.00 63.66 96 SER A CA 1
ATOM 796 C C . SER A 1 96 ? 11.449 -4.792 -0.243 1.00 63.66 96 SER A C 1
ATOM 798 O O . SER A 1 96 ? 11.527 -3.634 0.160 1.00 63.66 96 SER A O 1
ATOM 800 N N . SER A 1 97 ? 10.984 -5.802 0.498 1.00 56.69 97 SER A N 1
ATOM 801 C CA . SER A 1 97 ? 10.862 -5.802 1.954 1.00 56.69 97 SER A CA 1
ATOM 802 C C . SER A 1 97 ? 12.259 -5.993 2.570 1.00 56.69 97 SER A C 1
ATOM 804 O O . SER A 1 97 ? 12.676 -7.112 2.875 1.00 56.69 97 SER A O 1
ATOM 806 N N . GLY A 1 98 ? 13.044 -4.918 2.680 1.00 52.09 98 GLY A N 1
ATOM 807 C CA . GLY A 1 98 ? 14.389 -4.974 3.276 1.00 52.09 98 GLY A CA 1
ATOM 808 C C . GLY A 1 98 ? 14.383 -5.535 4.711 1.00 52.09 98 GLY A C 1
ATOM 809 O O . GLY A 1 98 ? 13.369 -5.450 5.406 1.00 52.09 98 GLY A O 1
ATOM 810 N N . ARG A 1 99 ? 15.516 -6.070 5.193 1.00 49.88 99 ARG A N 1
ATOM 811 C CA . ARG A 1 99 ? 15.651 -6.684 6.537 1.00 49.88 99 ARG A CA 1
ATOM 812 C C . ARG A 1 99 ? 15.369 -5.688 7.673 1.00 49.88 99 ARG A C 1
ATOM 814 O O . ARG A 1 99 ? 15.868 -4.566 7.636 1.00 49.88 99 ARG A O 1
ATOM 821 N N . TYR A 1 100 ? 14.627 -6.100 8.709 1.00 50.19 100 TYR A N 1
ATOM 822 C CA . TYR A 1 100 ? 14.270 -5.248 9.862 1.00 50.19 100 TYR A CA 1
ATOM 823 C C . TYR A 1 100 ? 15.466 -4.770 10.7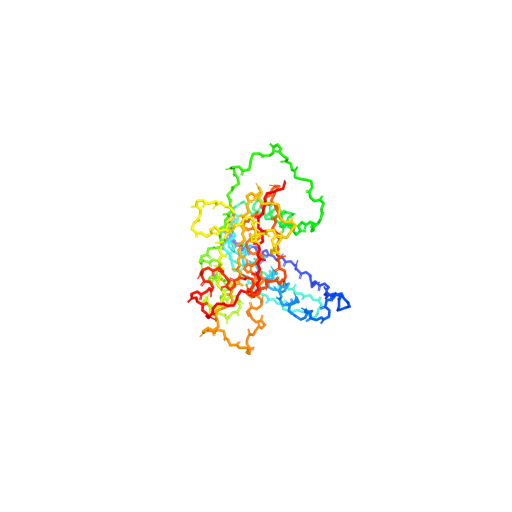06 1.00 50.19 100 TYR A C 1
ATOM 825 O O . TYR A 1 100 ? 15.328 -3.786 11.424 1.00 50.19 100 TYR A O 1
ATOM 833 N N . TYR A 1 101 ? 16.627 -5.424 10.604 1.00 48.09 101 TYR A N 1
ATOM 834 C CA . TYR A 1 101 ? 17.819 -5.128 11.401 1.00 48.09 101 TYR A CA 1
ATOM 835 C C . TYR A 1 101 ? 19.087 -5.151 10.536 1.00 48.09 101 TYR A C 1
ATOM 837 O O . TYR A 1 101 ? 19.172 -5.933 9.585 1.00 48.09 101 TYR A O 1
ATOM 845 N N . GLY A 1 102 ? 20.080 -4.323 10.883 1.00 45.00 102 GLY A N 1
ATOM 846 C CA . GLY A 1 102 ? 21.428 -4.383 10.302 1.00 45.00 102 GLY A CA 1
ATOM 847 C C . GLY A 1 102 ? 21.589 -3.798 8.895 1.00 45.00 102 GLY A C 1
ATOM 848 O O . GLY A 1 102 ? 22.504 -4.200 8.180 1.00 45.00 102 GLY A O 1
ATOM 849 N N . MET A 1 103 ? 20.726 -2.869 8.469 1.00 53.66 103 MET A N 1
ATOM 850 C CA . MET A 1 103 ? 20.971 -2.129 7.228 1.00 53.66 103 MET A CA 1
ATOM 851 C C . MET A 1 103 ? 22.090 -1.111 7.466 1.00 53.66 103 MET A C 1
ATOM 853 O O . MET A 1 103 ? 21.878 -0.081 8.098 1.00 53.66 103 MET A O 1
ATOM 857 N N . LEU A 1 104 ? 23.295 -1.437 6.997 1.00 48.91 104 LEU A N 1
ATOM 858 C CA . LEU A 1 104 ? 24.401 -0.488 6.925 1.00 48.91 104 LEU A CA 1
ATOM 859 C C . LEU A 1 104 ? 24.039 0.572 5.886 1.00 48.91 104 LEU A C 1
ATOM 861 O O . LEU A 1 104 ? 23.984 0.287 4.692 1.00 48.91 104 LEU A O 1
ATOM 865 N N . SER A 1 105 ? 23.761 1.778 6.357 1.00 56.44 105 SER A N 1
ATOM 866 C CA . SER A 1 105 ? 23.456 2.931 5.521 1.00 56.44 105 SER A CA 1
ATOM 867 C C . SER A 1 105 ? 24.690 3.373 4.744 1.00 56.44 105 SER A C 1
ATOM 869 O O . SER A 1 105 ? 25.774 3.544 5.311 1.00 56.44 105 SER A O 1
ATOM 871 N N . ASN A 1 106 ? 24.527 3.635 3.449 1.00 60.31 106 ASN A N 1
ATOM 872 C CA . ASN A 1 106 ? 25.584 4.253 2.659 1.00 60.31 106 ASN A CA 1
ATOM 873 C C . ASN A 1 106 ? 25.652 5.754 2.981 1.00 60.31 106 ASN A C 1
ATOM 875 O O . ASN A 1 106 ? 24.954 6.570 2.379 1.00 60.31 106 ASN A O 1
ATOM 879 N N . TRP A 1 107 ? 26.465 6.149 3.962 1.00 64.62 107 TRP A N 1
ATOM 880 C CA . TRP A 1 107 ? 26.600 7.549 4.394 1.00 64.62 107 TRP A CA 1
ATOM 881 C C . TRP A 1 107 ? 26.993 8.507 3.260 1.00 64.62 107 TRP A C 1
ATOM 883 O O . TRP A 1 107 ? 26.577 9.662 3.291 1.00 64.62 107 TRP A O 1
ATOM 893 N N . ASN A 1 108 ? 27.677 8.007 2.226 1.00 66.75 108 ASN A N 1
ATOM 894 C CA . ASN A 1 108 ? 28.129 8.785 1.069 1.00 66.75 108 ASN A CA 1
ATOM 895 C C . ASN A 1 108 ? 27.045 9.000 -0.002 1.00 66.75 108 ASN A C 1
ATOM 897 O O . ASN A 1 108 ? 27.288 9.683 -0.996 1.00 66.75 108 ASN A O 1
ATOM 901 N N . LEU A 1 109 ? 25.857 8.412 0.157 1.00 67.94 109 LEU A N 1
ATOM 902 C CA . LEU A 1 109 ? 24.769 8.574 -0.799 1.00 67.94 109 LEU A CA 1
ATOM 903 C C . LEU A 1 109 ? 24.167 9.987 -0.698 1.00 67.94 109 LEU A C 1
ATOM 905 O O . LEU A 1 109 ? 23.723 10.404 0.375 1.00 67.94 109 LEU A O 1
ATOM 909 N N . ASN A 1 110 ? 24.109 10.712 -1.820 1.00 69.88 110 ASN A N 1
ATOM 910 C CA . ASN A 1 110 ? 23.393 11.987 -1.895 1.00 69.88 110 ASN A CA 1
ATOM 911 C C . ASN A 1 110 ? 21.879 11.730 -1.902 1.00 69.88 110 ASN A C 1
ATOM 913 O O . ASN A 1 110 ? 21.293 11.382 -2.929 1.00 69.88 110 ASN A O 1
ATOM 917 N N . ARG A 1 111 ? 21.265 11.883 -0.729 1.00 68.06 111 ARG A N 1
ATOM 918 C CA . ARG A 1 111 ? 19.856 11.551 -0.487 1.00 68.06 111 ARG A CA 1
ATOM 919 C C . ARG A 1 111 ? 18.884 12.601 -1.023 1.00 68.06 111 ARG A C 1
ATOM 921 O O . ARG A 1 111 ? 17.784 12.226 -1.394 1.00 68.06 111 ARG A O 1
ATOM 928 N N . ASN A 1 112 ? 19.331 13.845 -1.217 1.00 65.81 112 ASN A N 1
ATOM 929 C CA . ASN A 1 112 ? 18.507 14.955 -1.723 1.00 65.81 112 ASN A CA 1
ATOM 930 C C . ASN A 1 112 ? 17.966 14.731 -3.151 1.00 65.81 112 ASN A C 1
ATOM 932 O O . ASN A 1 112 ? 17.134 15.498 -3.631 1.00 65.81 112 ASN A O 1
ATOM 936 N N . ASN A 1 113 ? 18.473 13.716 -3.855 1.00 69.25 113 ASN A N 1
ATOM 937 C CA . ASN A 1 113 ? 18.040 13.360 -5.204 1.00 69.25 113 ASN A CA 1
ATOM 938 C C . ASN A 1 113 ? 16.875 12.359 -5.225 1.00 69.25 113 ASN A C 1
ATOM 940 O O . ASN A 1 113 ? 16.319 12.111 -6.296 1.00 69.25 113 ASN A O 1
ATOM 944 N N . TYR A 1 114 ? 16.514 11.767 -4.085 1.00 73.19 114 TYR A N 1
ATOM 945 C CA . TYR A 1 114 ? 15.386 10.848 -4.016 1.00 73.19 114 TYR A CA 1
ATOM 946 C C . TYR A 1 114 ? 14.109 11.646 -3.787 1.00 73.19 114 TYR A C 1
ATOM 948 O O . TYR A 1 114 ? 14.042 12.507 -2.924 1.00 73.19 114 TYR A O 1
ATOM 956 N N . LYS A 1 115 ? 13.090 11.371 -4.599 1.00 78.94 115 LYS A N 1
ATOM 957 C CA . LYS A 1 115 ? 11.730 11.861 -4.389 1.00 78.94 115 LYS A CA 1
ATOM 958 C C . LYS A 1 115 ? 10.805 10.670 -4.479 1.00 78.94 115 LYS A C 1
ATOM 960 O O . LYS A 1 115 ? 10.848 9.934 -5.466 1.00 78.94 115 LYS A O 1
ATOM 965 N N . PHE A 1 116 ? 9.994 10.483 -3.451 1.00 85.56 116 PHE A N 1
ATOM 966 C CA . PHE A 1 116 ? 9.063 9.370 -3.401 1.00 85.56 116 PHE A CA 1
ATOM 967 C C . PHE A 1 116 ? 7.706 9.776 -3.961 1.00 85.56 116 PHE A C 1
ATOM 969 O O . PHE A 1 116 ? 7.173 10.844 -3.662 1.00 85.56 116 PHE A O 1
ATOM 976 N N . ASN A 1 117 ? 7.162 8.903 -4.797 1.00 85.25 117 ASN A N 1
ATOM 977 C CA . ASN A 1 117 ? 5.857 9.061 -5.401 1.00 85.25 117 ASN A CA 1
ATOM 978 C C . ASN A 1 117 ? 4.778 8.706 -4.380 1.00 85.25 117 ASN A C 1
ATOM 980 O O . ASN A 1 117 ? 4.756 7.596 -3.839 1.00 85.25 117 ASN A O 1
ATOM 984 N N . GLU A 1 118 ? 3.851 9.635 -4.165 1.00 86.06 118 GLU A N 1
ATOM 985 C CA . GLU A 1 118 ? 2.585 9.331 -3.509 1.00 86.06 118 GLU A CA 1
ATOM 986 C C . GLU A 1 118 ? 1.695 8.501 -4.441 1.00 86.06 118 GLU A C 1
ATOM 988 O O . GLU A 1 118 ? 1.829 8.531 -5.667 1.00 86.06 118 GLU A O 1
ATOM 993 N N . ILE A 1 119 ? 0.768 7.748 -3.855 1.00 88.56 119 ILE A N 1
ATOM 994 C CA . ILE A 1 119 ? -0.224 7.016 -4.637 1.00 88.56 119 ILE A CA 1
ATOM 995 C C . ILE A 1 119 ? -1.222 7.986 -5.274 1.00 88.56 119 ILE A C 1
ATOM 997 O O . ILE A 1 119 ? -1.726 8.899 -4.619 1.00 88.56 119 ILE A O 1
ATOM 1001 N N . SER A 1 120 ? -1.506 7.802 -6.563 1.00 89.88 120 SER A N 1
ATOM 1002 C CA . SER A 1 120 ? -2.387 8.713 -7.291 1.00 89.88 120 SER A CA 1
ATOM 1003 C C . SER A 1 120 ? -3.865 8.382 -7.058 1.00 89.88 120 SER A C 1
ATOM 1005 O O . SER A 1 120 ? -4.237 7.225 -6.862 1.00 89.88 120 SER A O 1
ATOM 1007 N N . ASN A 1 121 ? -4.748 9.380 -7.177 1.00 90.50 121 ASN A N 1
ATOM 1008 C CA . ASN A 1 121 ? -6.201 9.150 -7.153 1.00 90.50 121 ASN A CA 1
ATOM 1009 C C . ASN A 1 121 ? -6.660 8.176 -8.251 1.00 90.50 121 ASN A C 1
ATOM 1011 O O . ASN A 1 121 ? -7.654 7.474 -8.077 1.00 90.50 121 ASN A O 1
ATOM 1015 N N . LEU A 1 122 ? -5.934 8.128 -9.373 1.00 89.31 122 LEU A N 1
ATOM 1016 C CA . LEU A 1 122 ? -6.209 7.195 -10.459 1.00 89.31 122 LEU A CA 1
ATOM 1017 C C . LEU A 1 122 ? -5.910 5.749 -10.043 1.00 89.31 122 LEU A C 1
ATOM 1019 O O . LEU A 1 122 ? -6.719 4.869 -10.327 1.00 89.31 122 LEU A O 1
ATOM 1023 N N . ASP A 1 123 ? -4.800 5.511 -9.338 1.00 89.88 123 ASP A N 1
ATOM 1024 C CA . ASP A 1 123 ? -4.463 4.186 -8.802 1.00 89.88 123 ASP A CA 1
ATOM 1025 C C . ASP A 1 123 ? -5.512 3.723 -7.789 1.00 89.88 123 ASP A C 1
ATOM 1027 O O . ASP A 1 123 ? -5.989 2.591 -7.870 1.00 89.88 123 ASP A O 1
ATOM 1031 N N . ILE A 1 124 ? -5.932 4.618 -6.885 1.00 92.12 124 ILE A N 1
ATOM 1032 C CA . ILE A 1 124 ? -6.979 4.325 -5.895 1.00 92.12 124 ILE A CA 1
ATOM 1033 C C . ILE A 1 124 ? -8.284 3.945 -6.602 1.00 92.12 124 ILE A C 1
ATOM 1035 O O . ILE A 1 124 ? -8.887 2.928 -6.268 1.00 92.12 124 ILE A O 1
ATOM 1039 N N . ALA A 1 125 ? -8.707 4.725 -7.603 1.00 91.31 125 ALA A N 1
ATOM 1040 C CA . ALA A 1 125 ? -9.935 4.462 -8.348 1.00 91.31 125 ALA A CA 1
ATOM 1041 C C . ALA A 1 125 ? -9.887 3.134 -9.120 1.00 91.31 125 ALA A C 1
ATOM 1043 O O . ALA A 1 125 ? -10.870 2.392 -9.134 1.00 91.31 125 ALA A O 1
ATOM 1044 N N . ARG A 1 126 ? -8.745 2.814 -9.743 1.00 89.38 126 ARG A N 1
ATOM 1045 C CA . ARG A 1 126 ? -8.551 1.545 -10.459 1.00 89.38 126 ARG A CA 1
ATOM 1046 C C . ARG A 1 126 ? -8.610 0.354 -9.515 1.00 89.38 126 ARG A C 1
ATOM 1048 O O . ARG A 1 126 ? -9.341 -0.587 -9.798 1.00 89.38 126 ARG A O 1
ATOM 1055 N N . ILE A 1 127 ? -7.905 0.417 -8.389 1.00 91.31 127 ILE A N 1
ATOM 1056 C CA . ILE A 1 127 ? -7.910 -0.658 -7.391 1.00 91.31 127 ILE A CA 1
ATOM 1057 C C . ILE A 1 127 ? -9.304 -0.841 -6.798 1.00 91.31 127 ILE A C 1
ATOM 1059 O O . ILE A 1 127 ? -9.776 -1.967 -6.728 1.00 91.31 127 ILE A O 1
ATOM 1063 N N . SER A 1 128 ? -10.003 0.246 -6.467 1.00 90.38 128 SER A N 1
ATOM 1064 C CA . SER A 1 128 ? -11.387 0.170 -5.988 1.00 90.38 128 SER A CA 1
ATOM 1065 C C . SER A 1 128 ? -12.326 -0.528 -6.970 1.00 90.38 128 SER A C 1
ATOM 1067 O O . SER A 1 128 ? -13.198 -1.276 -6.546 1.00 90.38 128 SER A O 1
ATOM 1069 N N . LYS A 1 129 ? -12.126 -0.350 -8.282 1.00 89.06 129 LYS A N 1
ATOM 1070 C CA . LYS A 1 129 ? -12.875 -1.103 -9.296 1.00 89.06 129 LYS A CA 1
ATOM 1071 C C . LYS A 1 129 ? -12.513 -2.593 -9.312 1.00 89.06 129 LYS A C 1
ATOM 1073 O O . LYS A 1 129 ? -13.367 -3.406 -9.624 1.00 89.06 129 LYS A O 1
ATOM 1078 N N . LEU A 1 130 ? -11.261 -2.950 -9.029 1.00 84.88 130 LEU A N 1
ATOM 1079 C CA . LEU A 1 130 ? -10.807 -4.346 -9.020 1.00 84.88 130 LEU A CA 1
ATOM 1080 C C . LEU A 1 130 ? -11.310 -5.127 -7.808 1.00 84.88 130 LEU A C 1
ATOM 1082 O O . LEU A 1 130 ? -11.497 -6.332 -7.907 1.00 84.88 130 LEU A O 1
ATOM 1086 N N . THR A 1 131 ? -11.508 -4.444 -6.685 1.00 84.06 131 THR A N 1
ATOM 1087 C CA . THR A 1 131 ? -11.985 -5.039 -5.435 1.00 84.06 131 THR A CA 1
ATOM 1088 C C . THR A 1 131 ? -13.493 -4.839 -5.226 1.00 84.06 131 THR A C 1
ATOM 1090 O O . THR A 1 131 ? -13.985 -5.127 -4.147 1.00 84.06 131 THR A O 1
ATOM 1093 N N . ASP A 1 132 ? -14.227 -4.295 -6.206 1.00 84.62 132 ASP A N 1
ATOM 1094 C CA . ASP A 1 132 ? -15.657 -3.944 -6.095 1.00 84.62 132 ASP A CA 1
ATOM 1095 C C . ASP A 1 132 ? -15.993 -3.107 -4.848 1.00 84.62 132 ASP A C 1
ATOM 1097 O O . ASP A 1 132 ? -16.897 -3.383 -4.058 1.00 84.62 132 ASP A O 1
ATOM 1101 N N . GLU A 1 133 ? -15.219 -2.043 -4.658 1.00 85.56 133 GLU A N 1
ATOM 1102 C CA . GLU A 1 133 ? -15.106 -1.344 -3.390 1.00 85.56 133 GLU A CA 1
ATOM 1103 C C . GLU A 1 133 ? -15.202 0.189 -3.591 1.00 85.56 133 GLU A C 1
ATOM 1105 O O . GLU A 1 133 ? -14.765 0.740 -4.603 1.00 85.56 133 GLU A O 1
ATOM 1110 N N . ASN A 1 134 ? -15.766 0.922 -2.622 1.00 86.44 134 ASN A N 1
ATOM 1111 C CA . ASN A 1 134 ? -15.852 2.383 -2.644 1.00 86.44 134 ASN A CA 1
ATOM 1112 C C . ASN A 1 134 ? -14.479 3.066 -2.479 1.00 86.44 134 ASN A C 1
ATOM 1114 O O . ASN A 1 134 ? -13.838 2.996 -1.435 1.00 86.44 134 ASN A O 1
ATOM 1118 N N . VAL A 1 135 ? -14.093 3.889 -3.458 1.00 88.00 135 VAL A N 1
ATOM 1119 C CA . VAL A 1 135 ? -12.873 4.727 -3.455 1.00 88.00 135 VAL A CA 1
ATOM 1120 C C . VAL A 1 135 ? -12.550 5.360 -2.091 1.00 88.00 135 VAL A C 1
ATOM 1122 O O . VAL A 1 135 ? -11.387 5.363 -1.692 1.00 88.00 135 VAL A O 1
ATOM 1125 N N . GLN A 1 136 ? -13.553 5.822 -1.339 1.00 91.12 136 GLN A N 1
ATOM 1126 C CA . GLN A 1 136 ? -13.385 6.524 -0.062 1.00 91.12 136 GLN A CA 1
ATOM 1127 C C . GLN A 1 136 ? -13.146 5.642 1.177 1.00 91.12 136 GLN A C 1
ATOM 1129 O O . GLN A 1 136 ? -12.930 6.195 2.256 1.00 91.12 136 GLN A O 1
ATOM 1134 N N . SER A 1 137 ? -13.202 4.313 1.079 1.00 91.94 137 SER A N 1
ATOM 1135 C CA . SER A 1 137 ? -13.068 3.413 2.241 1.00 91.94 137 SER A CA 1
ATOM 1136 C C . SER A 1 137 ? -11.654 3.250 2.778 1.00 91.94 137 SER A C 1
ATOM 1138 O O . SER A 1 137 ? -11.479 3.006 3.965 1.00 91.94 137 SER A O 1
ATOM 1140 N N . VAL A 1 138 ? -10.644 3.361 1.918 1.00 93.50 138 VAL A N 1
ATOM 1141 C CA . VAL A 1 138 ? -9.237 3.197 2.267 1.00 93.50 138 VAL A CA 1
ATOM 1142 C C . VAL A 1 138 ? -8.541 4.441 1.769 1.00 93.50 138 VAL A C 1
ATOM 1144 O O . VAL A 1 138 ? -8.426 4.666 0.564 1.00 93.50 138 VAL A O 1
ATOM 1147 N N . ILE A 1 139 ? -8.121 5.270 2.715 1.00 93.50 139 ILE A N 1
ATOM 1148 C CA . ILE A 1 139 ? -7.548 6.581 2.461 1.00 93.50 139 ILE A CA 1
ATOM 1149 C C . ILE A 1 139 ? -6.044 6.499 2.730 1.00 93.50 139 ILE A C 1
ATOM 1151 O O . ILE A 1 139 ? -5.643 6.404 3.895 1.00 93.50 139 ILE A O 1
ATOM 1155 N N . PRO A 1 140 ? -5.203 6.537 1.683 1.00 93.81 140 PRO A N 1
ATOM 1156 C CA . PRO A 1 140 ? -3.768 6.679 1.847 1.00 93.81 140 PRO A CA 1
ATOM 1157 C C . PRO A 1 140 ? -3.428 8.093 2.320 1.00 93.81 140 PRO A C 1
ATOM 1159 O O . PRO A 1 140 ? -3.957 9.091 1.825 1.00 93.81 140 PRO A O 1
ATOM 1162 N N . ILE A 1 141 ? -2.534 8.189 3.297 1.00 93.19 141 ILE A N 1
ATOM 1163 C CA . ILE A 1 141 ? -2.066 9.453 3.855 1.00 93.19 141 ILE A CA 1
ATOM 1164 C C . ILE A 1 141 ? -0.553 9.379 4.005 1.00 93.19 141 ILE A C 1
ATOM 1166 O O . ILE A 1 141 ? -0.048 8.620 4.828 1.00 93.19 141 ILE A O 1
ATOM 1170 N N . SER A 1 142 ? 0.158 10.188 3.224 1.00 92.75 142 SER A N 1
ATOM 1171 C CA . SER A 1 142 ? 1.616 10.262 3.260 1.00 92.75 142 SER A CA 1
ATOM 1172 C C . SER A 1 142 ? 2.109 11.267 4.292 1.00 92.75 142 SER A C 1
ATOM 1174 O O . SER A 1 142 ? 1.648 12.410 4.355 1.00 92.75 142 SER A O 1
ATOM 1176 N N . TYR A 1 143 ? 3.076 10.815 5.077 1.00 91.62 143 TYR A N 1
ATOM 1177 C CA . TYR A 1 143 ? 3.820 11.581 6.060 1.00 91.62 143 TYR A CA 1
ATOM 1178 C C . TYR A 1 143 ? 5.313 11.512 5.762 1.00 91.62 143 TYR A C 1
ATOM 1180 O O . TYR A 1 143 ? 5.765 10.587 5.093 1.00 91.62 143 TYR A O 1
ATOM 1188 N N . THR A 1 144 ? 6.086 12.459 6.281 1.00 88.62 144 THR A N 1
ATOM 1189 C CA . THR A 1 144 ? 7.541 12.489 6.092 1.00 88.62 144 THR A CA 1
ATOM 1190 C C . THR A 1 144 ? 8.256 13.060 7.312 1.00 88.62 144 THR A C 1
ATOM 1192 O O . THR A 1 144 ? 7.644 13.727 8.138 1.00 88.62 144 THR A O 1
ATOM 1195 N N . ASN A 1 145 ? 9.558 12.822 7.424 1.00 82.94 145 ASN A N 1
ATOM 1196 C CA . ASN A 1 145 ? 10.445 13.443 8.405 1.00 82.94 145 ASN A CA 1
ATOM 1197 C C . ASN A 1 145 ? 11.090 14.761 7.924 1.00 82.94 145 ASN A C 1
ATOM 1199 O O . ASN A 1 145 ? 11.971 15.295 8.595 1.00 82.94 145 ASN A O 1
ATOM 1203 N N . HIS A 1 146 ? 10.654 15.336 6.799 1.00 82.31 146 HIS A N 1
ATOM 1204 C CA . HIS A 1 146 ? 11.053 16.698 6.423 1.00 82.31 146 HIS A CA 1
ATOM 1205 C C . HIS A 1 146 ? 10.300 17.744 7.248 1.00 82.31 146 HIS A C 1
ATOM 1207 O O . HIS A 1 146 ? 9.086 17.883 7.107 1.00 82.31 146 HIS A O 1
ATOM 1213 N N . LYS A 1 147 ? 11.030 18.509 8.072 1.00 79.69 147 LYS A N 1
ATOM 1214 C CA . LYS A 1 147 ? 10.476 19.514 9.003 1.00 79.69 147 LYS A CA 1
ATOM 1215 C C . LYS A 1 147 ? 9.583 20.565 8.341 1.00 79.69 147 LYS A C 1
ATOM 1217 O O . LYS A 1 147 ? 8.637 21.025 8.969 1.00 79.69 147 LYS A O 1
ATOM 1222 N N . ASP A 1 148 ? 9.851 20.895 7.081 1.00 81.94 148 ASP A N 1
ATOM 1223 C CA . ASP A 1 148 ? 9.083 21.890 6.324 1.00 81.94 148 ASP A CA 1
ATOM 1224 C C . ASP A 1 148 ? 7.810 21.309 5.678 1.00 81.94 148 ASP A C 1
ATOM 1226 O O . ASP A 1 148 ? 7.034 22.028 5.047 1.00 81.94 148 ASP A O 1
ATOM 1230 N N . SER A 1 149 ? 7.565 20.000 5.818 1.00 83.38 149 SER A N 1
ATOM 1231 C CA . SER A 1 149 ? 6.374 19.351 5.276 1.00 83.38 149 SER A CA 1
ATOM 1232 C C . SER A 1 149 ? 5.145 19.581 6.150 1.00 83.38 149 SER A C 1
ATOM 1234 O O . SER A 1 149 ? 5.171 19.447 7.372 1.00 83.38 149 SER A O 1
ATOM 1236 N N . LYS A 1 150 ? 3.998 19.806 5.502 1.00 83.81 150 LYS A N 1
ATOM 1237 C CA . LYS A 1 150 ? 2.691 19.882 6.170 1.00 83.81 150 LYS A CA 1
ATOM 1238 C C . LYS A 1 150 ? 2.330 18.594 6.923 1.00 83.81 150 LYS A C 1
ATOM 1240 O O . LYS A 1 150 ? 1.649 18.658 7.942 1.00 83.81 150 LYS A O 1
ATOM 1245 N N . ASN A 1 151 ? 2.770 17.440 6.420 1.00 88.88 151 ASN A N 1
ATOM 1246 C CA . ASN A 1 151 ? 2.558 16.134 7.050 1.00 88.88 151 ASN A CA 1
ATOM 1247 C C . ASN A 1 151 ? 3.861 15.633 7.693 1.00 88.88 151 ASN A C 1
ATOM 1249 O O . ASN A 1 151 ? 4.243 14.474 7.527 1.00 88.88 151 ASN A O 1
ATOM 1253 N N . TYR A 1 152 ? 4.563 16.526 8.388 1.00 89.31 152 TYR A N 1
ATOM 1254 C CA . TYR A 1 152 ? 5.771 16.192 9.127 1.00 89.31 152 TYR A CA 1
ATOM 1255 C C . TYR A 1 152 ? 5.469 15.296 10.342 1.00 89.31 152 TYR A C 1
ATOM 1257 O O . TYR A 1 152 ? 4.531 15.549 11.103 1.00 89.31 152 TYR A O 1
ATOM 1265 N N . LEU A 1 153 ? 6.288 14.263 10.537 1.00 89.31 153 LEU A N 1
ATOM 1266 C CA . LEU A 1 153 ? 6.362 13.453 11.750 1.00 89.31 153 LEU A CA 1
ATOM 1267 C C . LEU A 1 153 ? 7.682 13.734 12.454 1.00 89.31 153 LEU A C 1
ATOM 1269 O O . LEU A 1 153 ? 8.737 13.733 11.827 1.00 89.31 153 LEU A O 1
ATOM 1273 N N . THR A 1 154 ? 7.623 13.942 13.768 1.00 88.62 154 THR A N 1
ATOM 1274 C CA . THR A 1 154 ? 8.827 14.187 14.561 1.00 88.62 154 THR A CA 1
ATOM 1275 C C . THR A 1 154 ? 9.713 12.948 14.620 1.00 88.62 154 THR A C 1
ATOM 1277 O O . THR A 1 154 ? 9.218 11.820 14.665 1.00 88.62 154 THR A O 1
ATOM 1280 N N . ASP A 1 155 ? 11.024 13.162 14.718 1.00 85.56 155 ASP A N 1
ATOM 1281 C CA . ASP A 1 155 ? 11.998 12.086 14.935 1.00 85.56 155 ASP A CA 1
ATOM 1282 C C . ASP A 1 155 ? 11.636 11.229 16.158 1.00 85.56 155 ASP A C 1
ATOM 1284 O O . ASP A 1 155 ? 11.737 10.007 16.110 1.00 85.56 155 ASP A O 1
ATOM 1288 N N . GLU A 1 156 ? 11.142 11.855 17.233 1.00 87.06 156 GLU A N 1
ATOM 1289 C CA . GLU A 1 156 ? 10.660 11.162 18.434 1.00 87.06 156 GLU A CA 1
ATOM 1290 C C . GLU A 1 156 ? 9.479 10.229 18.127 1.00 87.06 156 GLU A C 1
ATOM 1292 O O . GLU A 1 156 ? 9.458 9.082 18.576 1.00 87.06 156 GLU A O 1
ATOM 1297 N N . PHE A 1 157 ? 8.501 10.693 17.340 1.00 88.56 157 PHE A N 1
ATOM 1298 C CA . PHE A 1 157 ? 7.373 9.860 16.928 1.00 88.56 157 PHE A CA 1
ATOM 1299 C C . PHE A 1 157 ? 7.852 8.678 16.084 1.00 88.56 157 PHE A C 1
ATOM 1301 O O . PHE A 1 157 ? 7.456 7.540 16.339 1.00 88.56 157 PHE A O 1
ATOM 1308 N N . ILE A 1 158 ? 8.732 8.941 15.115 1.00 85.25 158 ILE A N 1
ATOM 1309 C CA . ILE A 1 158 ? 9.271 7.923 14.213 1.00 85.25 158 ILE A CA 1
ATOM 1310 C C . ILE A 1 158 ? 10.067 6.876 14.984 1.00 85.25 158 ILE A C 1
ATOM 1312 O O . ILE A 1 158 ? 9.812 5.695 14.804 1.00 85.25 158 ILE A O 1
ATOM 1316 N N . GLN A 1 159 ? 10.980 7.272 15.869 1.00 82.19 159 GLN A N 1
ATOM 1317 C CA . GLN A 1 159 ? 11.764 6.318 16.656 1.00 82.19 159 GLN A CA 1
ATOM 1318 C C . GLN A 1 159 ? 10.898 5.508 17.620 1.00 82.19 159 GLN A C 1
ATOM 1320 O O . GLN A 1 159 ? 11.196 4.348 17.896 1.00 82.19 159 GLN A O 1
ATOM 1325 N N . LYS A 1 160 ? 9.815 6.099 18.133 1.00 83.69 160 LYS A N 1
ATOM 1326 C CA . LYS A 1 160 ? 8.880 5.396 19.008 1.00 83.69 160 LYS A CA 1
ATOM 1327 C C . LYS A 1 160 ? 8.049 4.353 18.261 1.00 83.69 160 LYS A C 1
ATOM 1329 O O . LYS A 1 160 ? 7.863 3.255 18.776 1.00 83.69 160 LYS A O 1
ATOM 1334 N N . GLU A 1 161 ? 7.510 4.712 17.100 1.00 83.88 161 GLU A N 1
ATOM 1335 C CA . GLU A 1 161 ? 6.635 3.833 16.315 1.00 83.88 161 GLU A CA 1
ATOM 1336 C C . GLU A 1 161 ? 7.445 2.832 15.473 1.00 83.88 161 GLU A C 1
ATOM 1338 O O . GLU A 1 161 ? 7.083 1.663 15.346 1.00 83.88 161 GLU A O 1
ATOM 1343 N N . TYR A 1 162 ? 8.577 3.281 14.935 1.00 82.38 162 TYR A N 1
ATOM 1344 C CA . TYR A 1 162 ? 9.449 2.566 14.007 1.00 82.38 162 TYR A CA 1
ATOM 1345 C C . TYR A 1 162 ? 10.917 2.688 14.445 1.00 82.38 162 TYR A C 1
ATOM 1347 O O . TYR A 1 162 ? 11.721 3.310 13.753 1.00 82.38 162 TYR A O 1
ATOM 1355 N N . PRO A 1 163 ? 11.318 2.052 15.561 1.00 76.50 163 PRO A N 1
ATOM 1356 C CA . PRO A 1 163 ? 12.672 2.175 16.122 1.00 76.50 163 PRO A CA 1
ATOM 1357 C C . PRO A 1 163 ? 13.788 1.673 15.194 1.00 76.50 163 PRO A C 1
ATOM 1359 O O . PRO A 1 163 ? 14.960 1.967 15.402 1.00 76.50 163 PRO A O 1
ATOM 1362 N N . PHE A 1 164 ? 13.434 0.905 14.163 1.00 74.44 164 PHE A N 1
ATOM 1363 C CA . PHE A 1 164 ? 14.353 0.445 13.122 1.00 74.44 164 PHE A CA 1
ATOM 1364 C C . PHE A 1 164 ? 14.591 1.481 12.008 1.00 74.44 164 PHE A C 1
ATOM 1366 O O . PHE A 1 164 ? 15.426 1.242 11.137 1.00 74.44 164 PHE A O 1
ATOM 1373 N N . LEU A 1 165 ? 13.834 2.583 11.977 1.00 75.56 165 LEU A N 1
ATOM 1374 C CA . LEU A 1 165 ? 13.987 3.661 11.006 1.00 75.56 165 LEU A CA 1
ATOM 1375 C C . LEU A 1 165 ? 14.854 4.762 11.618 1.00 75.56 165 LEU A C 1
ATOM 1377 O O . LEU A 1 165 ? 14.507 5.350 12.640 1.00 75.56 165 LEU A O 1
ATOM 1381 N N . HIS A 1 166 ? 15.990 5.053 10.989 1.00 72.62 166 HIS A N 1
ATOM 1382 C CA . HIS A 1 166 ? 16.838 6.149 11.438 1.00 72.62 166 HIS A CA 1
ATOM 1383 C C . HIS A 1 166 ? 16.245 7.487 10.961 1.00 72.62 166 HIS A C 1
ATOM 1385 O O . HIS A 1 166 ? 16.009 7.643 9.761 1.00 72.62 166 HIS A O 1
ATOM 1391 N N . PRO A 1 167 ? 16.043 8.481 11.844 1.00 68.00 167 PRO A N 1
ATOM 1392 C CA . PRO A 1 167 ? 15.346 9.727 11.502 1.00 68.00 167 PRO A CA 1
ATOM 1393 C C . PRO A 1 167 ? 16.109 10.629 10.528 1.00 68.00 167 PRO A C 1
ATOM 1395 O O . PRO A 1 167 ? 15.538 11.565 9.987 1.00 68.00 167 PRO A O 1
ATOM 1398 N N . THR A 1 168 ? 17.398 10.378 10.288 1.00 68.50 168 THR A N 1
ATOM 1399 C CA . THR A 1 168 ? 18.175 11.140 9.296 1.00 68.50 168 THR A CA 1
ATOM 1400 C C . THR A 1 168 ? 17.962 10.657 7.861 1.00 68.50 168 THR A C 1
ATOM 1402 O O . THR A 1 168 ? 18.449 11.304 6.935 1.00 68.50 168 THR A O 1
ATOM 1405 N N . PHE A 1 169 ? 17.283 9.524 7.646 1.00 71.94 169 PHE A N 1
ATOM 1406 C CA . PHE A 1 169 ? 16.971 9.053 6.299 1.00 71.94 169 PHE A CA 1
ATOM 1407 C C . PHE A 1 169 ? 15.693 9.705 5.812 1.00 71.94 169 P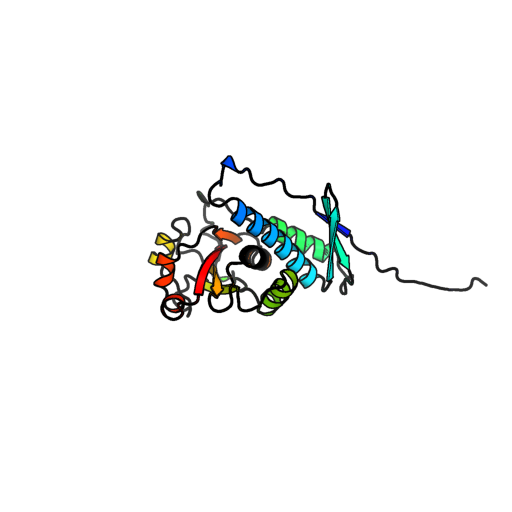HE A C 1
ATOM 1409 O O . PHE A 1 169 ? 14.671 9.631 6.487 1.00 71.94 169 PHE A O 1
ATOM 1416 N N . GLU A 1 170 ? 15.745 10.318 4.633 1.00 73.88 170 GLU A N 1
ATOM 1417 C CA . GLU A 1 170 ? 14.542 10.766 3.943 1.00 73.88 170 GLU A CA 1
ATOM 1418 C C . GLU A 1 170 ? 13.591 9.580 3.794 1.00 73.88 170 GLU A C 1
ATOM 1420 O O . GLU A 1 170 ? 13.931 8.550 3.199 1.00 73.88 170 GLU A O 1
ATOM 1425 N N . SER A 1 171 ? 12.427 9.722 4.421 1.00 81.00 171 SER A N 1
ATOM 1426 C CA . SER A 1 171 ? 11.424 8.677 4.483 1.00 81.00 171 SER A CA 1
ATOM 1427 C C . SER A 1 171 ? 10.037 9.246 4.234 1.00 81.00 171 SER A C 1
ATOM 1429 O O . SER A 1 171 ? 9.687 10.349 4.670 1.00 81.00 171 SER A O 1
ATOM 1431 N N . VAL A 1 172 ? 9.237 8.460 3.521 1.00 89.69 172 VAL A N 1
ATOM 1432 C CA . VAL A 1 172 ? 7.800 8.667 3.395 1.00 89.69 172 VAL A CA 1
ATOM 1433 C C . VAL A 1 172 ? 7.094 7.490 4.039 1.00 89.69 172 VAL A C 1
ATOM 1435 O O . VAL A 1 172 ? 7.344 6.334 3.704 1.00 89.69 172 VAL A O 1
ATOM 1438 N N . ILE A 1 173 ? 6.210 7.795 4.981 1.00 91.25 173 ILE A N 1
ATOM 1439 C CA . ILE A 1 173 ? 5.363 6.827 5.665 1.00 91.25 173 ILE A CA 1
ATOM 1440 C C . ILE A 1 173 ? 3.946 7.050 5.154 1.00 91.25 173 ILE A C 1
ATOM 1442 O O . ILE A 1 173 ? 3.284 8.016 5.535 1.00 91.25 173 ILE A O 1
ATOM 1446 N N . THR A 1 174 ? 3.479 6.172 4.271 1.00 94.00 174 THR A N 1
ATOM 1447 C CA . THR A 1 174 ? 2.105 6.218 3.769 1.00 94.00 174 THR A CA 1
ATOM 1448 C C . THR A 1 174 ? 1.235 5.296 4.604 1.00 94.00 174 THR A C 1
ATOM 1450 O O . THR A 1 174 ? 1.353 4.077 4.515 1.00 94.00 174 THR A O 1
ATOM 1453 N N . VAL A 1 175 ? 0.352 5.878 5.413 1.00 94.38 175 VAL A N 1
ATOM 1454 C CA . VAL A 1 175 ? -0.645 5.147 6.201 1.00 94.38 175 VAL A CA 1
ATOM 1455 C C . VAL A 1 175 ? -1.885 4.903 5.360 1.00 94.38 175 VAL A C 1
ATOM 1457 O O . VAL A 1 175 ? -2.451 5.837 4.801 1.00 94.38 175 VAL A O 1
ATOM 1460 N N . LEU A 1 176 ? -2.334 3.656 5.312 1.00 94.69 176 LEU A N 1
ATOM 1461 C CA . LEU A 1 176 ? -3.598 3.237 4.724 1.00 94.69 176 LEU A CA 1
ATOM 1462 C C . LEU A 1 176 ? -4.632 3.165 5.851 1.00 94.69 176 LEU A C 1
ATOM 1464 O O . LEU A 1 176 ? -4.602 2.261 6.693 1.00 94.69 176 LEU A O 1
ATOM 1468 N N . ALA A 1 177 ? -5.500 4.175 5.901 1.00 93.81 177 ALA A N 1
ATOM 1469 C CA . ALA A 1 177 ? -6.524 4.308 6.927 1.00 93.81 177 ALA A CA 1
ATOM 1470 C C . ALA A 1 177 ? -7.893 3.866 6.408 1.00 93.81 177 ALA A C 1
ATOM 1472 O O . ALA A 1 177 ? -8.300 4.265 5.319 1.00 93.81 177 ALA A O 1
ATOM 1473 N N . LEU A 1 178 ? -8.621 3.093 7.208 1.00 93.00 178 LEU A N 1
ATOM 1474 C CA . LEU A 1 178 ? -10.012 2.747 6.945 1.00 93.00 178 LEU A CA 1
ATOM 1475 C C . LEU A 1 178 ? -10.917 3.926 7.299 1.00 93.00 178 LEU A C 1
ATOM 1477 O O . LEU A 1 178 ? -10.803 4.496 8.383 1.00 93.00 178 LEU A O 1
ATOM 1481 N N . ASN A 1 179 ? -11.836 4.269 6.406 1.00 93.62 179 ASN A N 1
ATOM 1482 C CA . ASN A 1 179 ? -12.869 5.259 6.646 1.00 93.62 179 ASN A CA 1
ATOM 1483 C C . ASN A 1 179 ? -14.135 4.584 7.179 1.00 93.62 179 ASN A C 1
ATOM 1485 O O . ASN A 1 179 ? -14.998 4.126 6.430 1.00 93.62 179 ASN A O 1
ATOM 1489 N N . LEU A 1 180 ? -14.260 4.573 8.499 1.00 91.19 180 LEU A N 1
ATOM 1490 C CA . LEU A 1 180 ? -15.351 3.959 9.247 1.00 91.19 180 LEU A CA 1
ATOM 1491 C C . LEU A 1 180 ? -16.736 4.527 8.901 1.00 91.19 180 LEU A C 1
ATOM 1493 O O . LEU A 1 180 ? -17.731 3.885 9.213 1.00 91.19 180 LEU A O 1
ATOM 1497 N N . SER A 1 181 ? -16.832 5.694 8.247 1.00 90.25 181 SER A N 1
ATOM 1498 C CA . SER A 1 181 ? -18.129 6.223 7.805 1.00 90.25 181 SER A CA 1
ATOM 1499 C C . SER A 1 181 ? -18.710 5.481 6.599 1.00 90.25 181 SER A C 1
ATOM 1501 O O . SER A 1 181 ? -19.897 5.620 6.321 1.00 90.25 181 SER A O 1
ATOM 1503 N N . VAL A 1 182 ? -17.875 4.760 5.846 1.00 88.44 182 VAL A N 1
ATOM 1504 C CA . VAL A 1 182 ? -18.285 4.004 4.649 1.00 88.44 182 VAL A CA 1
ATOM 1505 C C . VAL A 1 182 ? -17.900 2.527 4.720 1.00 88.44 182 VAL A C 1
ATOM 1507 O O . VAL A 1 182 ? -18.445 1.725 3.965 1.00 88.44 182 VAL A O 1
ATOM 1510 N N . CYS A 1 183 ? -16.982 2.152 5.615 1.00 85.00 183 CYS A N 1
ATOM 1511 C CA . CYS A 1 183 ? -16.617 0.759 5.822 1.00 85.00 183 CYS A CA 1
ATOM 1512 C C . CYS A 1 183 ? -17.737 -0.013 6.533 1.00 85.00 183 CYS A C 1
ATOM 1514 O O . CYS A 1 183 ? -18.186 0.369 7.611 1.00 85.00 183 CYS A O 1
ATOM 1516 N N . ASN A 1 184 ? -18.126 -1.151 5.962 1.00 76.00 184 ASN A N 1
ATOM 1517 C CA . ASN A 1 184 ? -19.013 -2.132 6.575 1.00 76.00 184 ASN A CA 1
ATOM 1518 C C . ASN A 1 184 ? -18.189 -3.340 7.037 1.00 76.00 184 ASN A C 1
ATOM 1520 O O . ASN A 1 184 ? -17.467 -3.939 6.245 1.00 76.00 184 ASN A O 1
ATOM 1524 N N . THR A 1 185 ? -18.318 -3.732 8.303 1.00 69.94 185 THR A N 1
ATOM 1525 C CA . THR A 1 185 ? -17.564 -4.852 8.892 1.00 69.94 185 THR A CA 1
ATOM 1526 C C . THR A 1 185 ? -17.761 -6.185 8.165 1.00 69.94 185 THR A C 1
ATOM 1528 O O . THR A 1 185 ? -16.870 -7.025 8.224 1.00 69.94 185 THR A O 1
ATOM 1531 N N . HIS A 1 186 ? -18.866 -6.365 7.435 1.00 74.62 186 HIS A N 1
ATOM 1532 C CA . HIS A 1 186 ? -19.122 -7.561 6.622 1.00 74.62 186 HIS A CA 1
ATOM 1533 C C . HIS A 1 186 ? -18.224 -7.667 5.375 1.00 74.62 186 HIS A C 1
ATOM 1535 O O . HIS A 1 186 ? -18.084 -8.754 4.833 1.00 74.62 186 HIS A O 1
ATOM 1541 N N . ASN A 1 187 ? -17.584 -6.569 4.953 1.00 82.31 187 ASN A N 1
ATOM 1542 C CA . ASN A 1 187 ? -16.717 -6.506 3.770 1.00 82.31 187 ASN A CA 1
ATOM 1543 C C . ASN A 1 187 ? -15.241 -6.297 4.145 1.00 82.31 187 ASN A C 1
ATOM 1545 O O . ASN A 1 187 ? -14.463 -5.761 3.354 1.00 82.31 187 ASN A O 1
ATOM 1549 N N . LEU A 1 188 ? -14.843 -6.682 5.363 1.00 84.81 188 LEU A N 1
ATOM 1550 C CA . LEU A 1 188 ? -13.476 -6.465 5.842 1.00 84.81 188 LEU A CA 1
ATOM 1551 C C . LEU A 1 188 ? -12.436 -7.101 4.915 1.00 84.81 188 LEU A C 1
ATOM 1553 O O . LEU A 1 188 ? -11.390 -6.505 4.681 1.00 84.81 188 LEU A O 1
ATOM 1557 N N . GLU A 1 189 ? -12.750 -8.269 4.358 1.00 87.44 189 GLU A N 1
ATOM 1558 C CA . GLU A 1 189 ? -11.883 -8.998 3.432 1.00 87.44 189 GLU A CA 1
ATOM 1559 C C . GLU A 1 189 ? -11.512 -8.145 2.216 1.00 87.44 189 GLU A C 1
ATOM 1561 O O . GLU A 1 189 ? -10.331 -7.931 1.946 1.00 87.44 189 GLU A O 1
ATOM 1566 N N . ILE A 1 190 ? -12.515 -7.527 1.591 1.00 89.12 190 ILE A N 1
ATOM 1567 C CA . ILE A 1 190 ? -12.354 -6.630 0.444 1.00 89.12 190 ILE A CA 1
ATOM 1568 C C . ILE A 1 190 ? -11.483 -5.414 0.802 1.00 89.12 190 ILE A C 1
ATOM 1570 O O . ILE A 1 190 ? -10.625 -4.988 0.024 1.00 89.12 190 ILE A O 1
ATOM 1574 N N . TYR A 1 191 ? -11.666 -4.841 1.997 1.00 91.00 191 TYR A N 1
ATOM 1575 C CA . TYR A 1 191 ? -10.848 -3.706 2.433 1.00 91.00 191 TYR A CA 1
ATOM 1576 C C . TYR A 1 191 ? -9.388 -4.096 2.660 1.00 91.00 191 TYR A C 1
ATOM 1578 O O . TYR A 1 191 ? -8.496 -3.308 2.347 1.00 91.00 191 TYR A O 1
ATOM 1586 N N . LEU A 1 192 ? -9.134 -5.296 3.184 1.00 89.81 192 LEU A N 1
ATOM 1587 C CA . LEU A 1 192 ? -7.782 -5.817 3.377 1.00 89.81 192 LEU A CA 1
ATOM 1588 C C . LEU A 1 192 ? -7.090 -6.085 2.038 1.00 89.81 192 LEU A C 1
ATOM 1590 O O . LEU A 1 192 ? -5.930 -5.705 1.876 1.00 89.81 192 LEU A O 1
ATOM 1594 N N . GLU A 1 193 ? -7.807 -6.630 1.056 1.00 90.62 193 GLU A N 1
ATOM 1595 C CA . GLU A 1 193 ? -7.290 -6.791 -0.306 1.00 90.62 193 GLU A CA 1
ATOM 1596 C C . GLU A 1 193 ? -6.970 -5.439 -0.954 1.00 90.62 193 GLU A C 1
ATOM 1598 O O . GLU A 1 193 ? -5.880 -5.252 -1.498 1.00 90.62 193 GLU A O 1
ATOM 1603 N N . LYS A 1 194 ? -7.860 -4.445 -0.824 1.00 92.94 194 LYS A N 1
ATOM 1604 C CA . LYS A 1 194 ? -7.586 -3.078 -1.294 1.00 92.94 194 LYS A CA 1
ATOM 1605 C C . LYS A 1 194 ? -6.359 -2.480 -0.608 1.00 92.94 194 LYS A C 1
ATOM 1607 O O . LYS A 1 194 ? -5.523 -1.876 -1.278 1.00 92.94 194 LYS A O 1
ATOM 1612 N N . ILE A 1 195 ? -6.223 -2.646 0.709 1.00 93.62 195 ILE A N 1
ATOM 1613 C CA . ILE A 1 195 ? -5.048 -2.189 1.465 1.00 93.62 195 ILE A CA 1
ATOM 1614 C C . ILE A 1 195 ? -3.773 -2.837 0.915 1.00 93.62 195 ILE A C 1
ATOM 1616 O O . ILE A 1 195 ? -2.815 -2.117 0.633 1.00 93.62 195 ILE A O 1
ATOM 1620 N N . GLY A 1 196 ? -3.770 -4.156 0.699 1.00 91.81 196 GLY A N 1
ATOM 1621 C CA . GLY A 1 196 ? -2.647 -4.855 0.074 1.00 91.81 196 GLY A CA 1
ATOM 1622 C C . GLY A 1 196 ? -2.340 -4.307 -1.323 1.00 91.81 196 GLY A C 1
ATOM 1623 O O . GLY A 1 196 ? -1.204 -3.941 -1.621 1.00 91.81 196 GLY A O 1
ATOM 1624 N N . ALA A 1 197 ? -3.351 -4.129 -2.172 1.00 92.06 197 ALA A N 1
ATOM 1625 C CA . ALA A 1 197 ? -3.160 -3.632 -3.534 1.00 92.06 197 ALA A CA 1
ATOM 1626 C C . ALA A 1 197 ? -2.566 -2.216 -3.576 1.00 92.06 197 ALA A C 1
ATOM 1628 O O . ALA A 1 197 ? -1.646 -1.944 -4.359 1.00 92.06 197 ALA A O 1
ATOM 1629 N N . LEU A 1 198 ? -3.043 -1.318 -2.708 1.00 93.94 198 LEU A N 1
ATOM 1630 C CA . LEU A 1 198 ? -2.499 0.034 -2.571 1.00 93.94 198 LEU A CA 1
ATOM 1631 C C . LEU A 1 198 ? -1.065 -0.003 -2.028 1.00 93.94 198 LEU A C 1
ATOM 1633 O O . LEU A 1 198 ? -0.196 0.678 -2.574 1.00 93.94 198 LEU A O 1
ATOM 1637 N N . ALA A 1 199 ? -0.798 -0.822 -1.004 1.00 92.69 199 ALA A N 1
ATOM 1638 C CA . ALA A 1 199 ? 0.535 -0.978 -0.429 1.00 92.69 199 ALA A CA 1
ATOM 1639 C C . ALA A 1 199 ? 1.548 -1.443 -1.482 1.00 92.69 199 ALA A C 1
ATOM 1641 O O . ALA A 1 199 ? 2.599 -0.824 -1.652 1.00 92.69 199 ALA A O 1
ATOM 1642 N N . GLN A 1 200 ? 1.202 -2.473 -2.256 1.00 90.81 200 GLN A N 1
ATOM 1643 C CA . GLN A 1 200 ? 2.074 -2.971 -3.314 1.00 90.81 200 GLN A CA 1
ATOM 1644 C C . GLN A 1 200 ? 2.267 -1.944 -4.432 1.00 90.81 200 GLN A C 1
ATOM 1646 O O . GLN A 1 200 ? 3.373 -1.811 -4.953 1.00 90.81 200 GLN A O 1
ATOM 1651 N N . THR A 1 201 ? 1.229 -1.183 -4.783 1.00 91.56 201 THR A N 1
ATOM 1652 C CA . THR A 1 201 ? 1.345 -0.112 -5.784 1.00 91.56 201 THR A CA 1
ATOM 1653 C C . THR A 1 201 ? 2.328 0.970 -5.329 1.00 91.56 201 THR A C 1
ATOM 1655 O O . THR A 1 201 ? 3.171 1.393 -6.119 1.00 91.56 201 THR A O 1
ATOM 1658 N N . ILE A 1 202 ? 2.302 1.357 -4.046 1.00 91.44 202 ILE A N 1
ATOM 1659 C CA . ILE A 1 202 ? 3.294 2.276 -3.457 1.00 91.44 202 ILE A CA 1
ATOM 1660 C C . ILE A 1 202 ? 4.704 1.690 -3.582 1.00 91.44 202 ILE A C 1
ATOM 1662 O O . ILE A 1 202 ? 5.606 2.383 -4.061 1.00 91.44 202 ILE A O 1
ATOM 1666 N N . CYS A 1 203 ? 4.884 0.414 -3.218 1.00 90.38 203 CYS A N 1
ATOM 1667 C CA . CYS A 1 203 ? 6.172 -0.269 -3.332 1.00 90.38 203 CYS A CA 1
ATOM 1668 C C . CYS A 1 203 ? 6.694 -0.254 -4.776 1.00 90.38 203 CYS A C 1
ATOM 1670 O O . CYS A 1 203 ? 7.848 0.096 -5.015 1.00 90.38 203 CYS A O 1
ATOM 1672 N N . MET A 1 204 ? 5.849 -0.584 -5.757 1.00 88.50 204 MET A N 1
ATOM 1673 C CA . MET A 1 204 ? 6.225 -0.612 -7.176 1.00 88.50 204 MET A CA 1
ATOM 1674 C C . MET A 1 204 ? 6.560 0.786 -7.714 1.00 88.50 204 MET A C 1
ATOM 1676 O O . MET A 1 204 ? 7.577 0.964 -8.391 1.00 88.50 204 MET A O 1
ATOM 1680 N N . ASN A 1 205 ? 5.767 1.802 -7.366 1.00 88.94 205 ASN A N 1
ATOM 1681 C CA . ASN A 1 205 ? 5.997 3.186 -7.792 1.00 88.94 205 ASN A CA 1
ATOM 1682 C C . ASN A 1 205 ? 7.333 3.745 -7.282 1.00 88.94 205 ASN A C 1
ATOM 1684 O O . ASN A 1 205 ? 7.972 4.539 -7.977 1.00 88.94 205 ASN A O 1
ATOM 1688 N N . ASN A 1 206 ? 7.778 3.287 -6.112 1.00 88.56 206 ASN A N 1
ATOM 1689 C CA . ASN A 1 206 ? 9.002 3.734 -5.450 1.00 88.56 206 ASN A CA 1
ATOM 1690 C C . ASN A 1 206 ? 10.160 2.730 -5.532 1.00 88.56 206 ASN A C 1
ATOM 1692 O O . ASN A 1 206 ? 11.198 2.933 -4.911 1.00 88.56 206 ASN A O 1
ATOM 1696 N N . SER A 1 207 ? 10.022 1.640 -6.291 1.00 87.62 207 SER A N 1
ATOM 1697 C CA . SER A 1 207 ? 11.100 0.658 -6.449 1.00 87.62 207 SER A CA 1
ATOM 1698 C C . SER A 1 207 ? 12.256 1.253 -7.249 1.00 87.62 207 SER A C 1
ATOM 1700 O O . SER A 1 207 ? 12.081 1.643 -8.407 1.00 87.62 207 SER A O 1
ATOM 1702 N N . SER A 1 208 ? 13.438 1.319 -6.651 1.00 84.81 208 SER A N 1
ATOM 1703 C CA . SER A 1 208 ? 14.675 1.735 -7.312 1.00 84.81 208 SER A CA 1
ATOM 1704 C C . SER A 1 208 ? 15.891 1.250 -6.523 1.00 84.81 208 SER A C 1
ATOM 1706 O O . SER A 1 208 ? 15.773 0.745 -5.402 1.00 84.81 208 SER A O 1
ATOM 1708 N N . ASN A 1 209 ? 17.078 1.401 -7.111 1.00 79.81 209 ASN A N 1
ATOM 1709 C CA . ASN A 1 209 ? 18.330 1.164 -6.403 1.00 79.81 209 ASN A CA 1
ATOM 1710 C C . ASN A 1 209 ? 18.394 1.998 -5.119 1.00 79.81 209 ASN A C 1
ATOM 1712 O O . ASN A 1 209 ? 18.033 3.172 -5.123 1.00 79.81 209 ASN A O 1
ATOM 1716 N N . HIS A 1 210 ? 18.877 1.381 -4.039 1.00 79.06 210 HIS A N 1
ATOM 1717 C CA . HIS A 1 210 ? 19.015 2.000 -2.714 1.00 79.06 210 HIS A CA 1
ATOM 1718 C C . HIS A 1 210 ? 17.705 2.463 -2.062 1.00 79.06 210 HIS A C 1
ATOM 1720 O O . HIS A 1 210 ? 17.755 3.136 -1.039 1.00 79.06 210 HIS A O 1
ATOM 1726 N N . VAL A 1 211 ? 16.537 2.092 -2.595 1.00 82.44 211 VAL A N 1
ATOM 1727 C CA . VAL A 1 211 ? 15.250 2.361 -1.946 1.00 82.44 211 VAL A CA 1
ATOM 1728 C C . VAL A 1 211 ? 14.673 1.074 -1.384 1.00 82.44 211 VAL A C 1
ATOM 1730 O O . VAL A 1 211 ? 14.581 0.050 -2.060 1.00 82.44 211 VAL A O 1
ATOM 1733 N N . VAL A 1 212 ? 14.261 1.143 -0.123 1.00 82.38 212 VAL A N 1
ATOM 1734 C CA . VAL A 1 212 ? 13.526 0.081 0.558 1.00 82.38 212 VAL A CA 1
ATOM 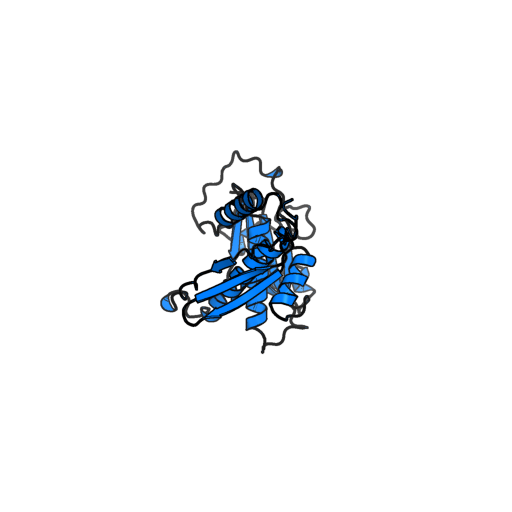1735 C C . VAL A 1 212 ? 12.085 0.520 0.729 1.00 82.38 212 VAL A C 1
ATOM 1737 O O . VAL A 1 212 ? 11.817 1.600 1.253 1.00 82.38 212 VAL A O 1
ATOM 1740 N N . ASN A 1 213 ? 11.169 -0.360 0.330 1.00 85.62 213 ASN A N 1
ATOM 1741 C CA . ASN A 1 213 ? 9.738 -0.203 0.529 1.00 85.62 213 ASN A CA 1
ATOM 1742 C C . ASN A 1 213 ? 9.282 -1.252 1.541 1.00 85.62 213 ASN A C 1
ATOM 1744 O O . ASN A 1 213 ? 9.310 -2.451 1.277 1.00 85.62 213 ASN A O 1
ATOM 1748 N N . ARG A 1 214 ? 8.894 -0.825 2.738 1.00 80.81 214 ARG A N 1
ATOM 1749 C CA . ARG A 1 214 ? 8.555 -1.725 3.839 1.00 80.81 214 ARG A CA 1
ATOM 1750 C C . ARG A 1 214 ? 7.082 -1.607 4.209 1.00 80.81 214 ARG A C 1
ATOM 1752 O O . ARG A 1 214 ? 6.716 -0.666 4.913 1.00 80.81 214 ARG A O 1
ATOM 1759 N N . PRO A 1 215 ? 6.261 -2.594 3.826 1.00 80.75 215 PRO A N 1
ATOM 1760 C CA . PRO A 1 215 ? 4.952 -2.792 4.418 1.00 80.75 215 PRO A CA 1
ATOM 1761 C C . PRO A 1 215 ? 5.080 -3.051 5.928 1.00 80.75 215 PRO A C 1
ATOM 1763 O O . PRO A 1 215 ? 5.831 -3.922 6.377 1.00 80.75 215 PRO A O 1
ATOM 1766 N N . VAL A 1 216 ? 4.364 -2.271 6.728 1.00 78.56 216 VAL A N 1
ATOM 1767 C CA . VAL A 1 216 ? 4.277 -2.404 8.180 1.00 78.56 216 VAL A CA 1
ATOM 1768 C C . VAL A 1 216 ? 2.953 -3.073 8.494 1.00 78.56 216 VAL A C 1
ATOM 1770 O O . VAL A 1 216 ? 1.888 -2.471 8.367 1.00 78.56 216 VAL A O 1
ATOM 1773 N N . LYS A 1 217 ? 3.042 -4.336 8.920 1.00 68.06 217 LYS A N 1
ATOM 1774 C CA . LYS A 1 217 ? 1.886 -5.226 9.043 1.00 68.06 217 LYS A CA 1
ATOM 1775 C C . LYS A 1 217 ? 0.916 -4.864 10.181 1.00 68.06 217 LYS A C 1
ATOM 1777 O O . LYS A 1 217 ? -0.192 -5.383 10.182 1.00 68.06 217 LYS A O 1
ATOM 1782 N N . GLN A 1 218 ? 1.283 -3.960 11.098 1.00 64.69 218 GLN A N 1
ATOM 1783 C CA . GLN A 1 218 ? 0.394 -3.427 12.138 1.00 64.69 218 GLN A CA 1
ATOM 1784 C C . GLN A 1 218 ? 0.766 -1.984 12.494 1.00 64.69 218 GLN A C 1
ATOM 1786 O O . GLN A 1 218 ? 1.808 -1.731 13.096 1.00 64.69 218 GLN A O 1
ATOM 1791 N N . VAL A 1 219 ? -0.099 -1.038 12.133 1.00 82.81 219 VAL A N 1
ATOM 1792 C CA . VAL A 1 219 ? -0.054 0.331 12.655 1.00 82.81 219 VAL A CA 1
ATOM 1793 C C . VAL A 1 219 ? -0.762 0.354 14.008 1.00 82.81 219 VAL A C 1
ATOM 1795 O O . VAL A 1 219 ? -1.866 -0.171 14.106 1.00 82.81 219 VAL A O 1
ATOM 1798 N N . ILE A 1 220 ? -0.162 0.947 15.049 1.00 85.06 220 ILE A N 1
ATOM 1799 C CA . ILE A 1 220 ? -0.772 0.986 16.389 1.00 85.06 220 ILE A CA 1
ATOM 1800 C C . ILE A 1 220 ? -1.704 2.203 16.476 1.00 85.06 220 ILE A C 1
ATOM 1802 O O . ILE A 1 220 ? -1.213 3.324 16.654 1.00 85.06 220 ILE A O 1
ATOM 1806 N N . PRO A 1 221 ? -3.045 2.049 16.436 1.00 85.75 221 PRO A N 1
ATOM 1807 C CA . PRO A 1 221 ? -3.935 3.200 16.274 1.00 85.75 221 PRO A CA 1
ATOM 1808 C C . PRO A 1 221 ? -3.791 4.236 17.390 1.00 85.75 221 PRO A C 1
ATOM 1810 O O . PRO A 1 221 ? -3.728 5.434 17.129 1.00 85.75 221 PRO A O 1
ATOM 1813 N N . LYS A 1 222 ? -3.582 3.770 18.626 1.00 87.19 222 LYS A N 1
ATOM 1814 C CA . LYS A 1 222 ? -3.369 4.611 19.813 1.00 87.19 222 LYS A CA 1
ATOM 1815 C C . LYS A 1 222 ? -2.206 5.603 19.673 1.00 87.19 222 LYS A C 1
ATOM 1817 O O . LYS A 1 222 ? -2.240 6.683 20.267 1.00 87.19 222 LYS A O 1
ATOM 1822 N N . ASN A 1 223 ? -1.153 5.244 18.939 1.00 87.75 223 ASN A N 1
ATOM 1823 C CA . ASN A 1 223 ? -0.030 6.150 18.705 1.00 87.75 223 ASN A CA 1
ATOM 1824 C C . ASN A 1 223 ? -0.392 7.192 17.641 1.00 87.75 223 ASN A C 1
ATOM 1826 O O . ASN A 1 223 ? -0.126 8.379 17.830 1.00 87.75 223 ASN A O 1
ATOM 1830 N N . TRP A 1 224 ? -1.084 6.768 16.585 1.00 90.06 224 TRP A N 1
ATOM 1831 C CA . TRP A 1 224 ? -1.477 7.604 15.451 1.00 90.06 224 TRP A CA 1
ATOM 1832 C C . TRP A 1 224 ? -2.635 8.562 15.736 1.00 90.06 224 TRP A C 1
ATOM 1834 O O . TRP A 1 224 ? -2.677 9.644 15.159 1.00 90.06 224 TRP A O 1
ATOM 1844 N N . GLU A 1 225 ? -3.514 8.251 16.688 1.00 87.06 225 GLU A N 1
ATOM 1845 C CA . GLU A 1 225 ? -4.580 9.151 17.161 1.00 87.06 225 GLU A CA 1
ATOM 1846 C C . GLU A 1 225 ? -4.067 10.504 17.683 1.00 87.06 225 GLU A C 1
ATOM 1848 O O . GLU A 1 225 ? -4.829 11.471 17.762 1.00 87.06 225 GLU A O 1
ATOM 1853 N N . LYS A 1 226 ? -2.781 10.585 18.045 1.00 85.50 226 LYS A N 1
ATOM 1854 C CA . LYS A 1 226 ? -2.123 11.820 18.492 1.00 85.50 226 LYS A CA 1
ATOM 1855 C C . LYS A 1 226 ? -1.780 12.760 17.341 1.00 85.50 226 LYS A C 1
ATOM 1857 O O . LYS A 1 226 ? -1.604 13.952 17.576 1.00 85.50 226 LYS A O 1
ATOM 1862 N N . ILE A 1 227 ? -1.690 12.238 16.120 1.00 88.38 227 ILE A N 1
ATOM 1863 C CA . ILE A 1 227 ? -1.430 13.027 14.921 1.00 88.38 227 ILE A CA 1
ATOM 1864 C C . ILE A 1 227 ? -2.699 13.797 14.557 1.00 88.38 227 ILE A C 1
ATOM 1866 O O . ILE A 1 227 ? -3.788 13.228 14.465 1.00 88.38 227 ILE A O 1
ATOM 1870 N N . ASP A 1 228 ? -2.552 15.099 14.309 1.00 85.19 228 ASP A N 1
ATOM 1871 C CA . ASP A 1 228 ? -3.656 16.054 14.156 1.00 85.19 228 ASP A CA 1
ATOM 1872 C C . ASP A 1 228 ? -4.760 15.602 13.189 1.00 85.19 228 ASP A C 1
ATOM 1874 O O . ASP A 1 228 ? -5.945 15.809 13.455 1.00 85.19 228 ASP A O 1
ATOM 1878 N N . LYS A 1 229 ? -4.396 14.939 12.086 1.00 87.69 229 LYS A N 1
ATOM 1879 C CA . LYS A 1 229 ? -5.361 14.441 11.098 1.00 87.69 229 LYS A CA 1
ATOM 1880 C C . LYS A 1 229 ? -6.288 13.358 11.667 1.00 87.69 229 LYS A C 1
ATOM 1882 O O . LYS A 1 229 ? -7.499 13.460 11.489 1.00 87.69 229 LYS A O 1
ATOM 1887 N N . PHE A 1 230 ? -5.748 12.377 12.393 1.00 89.69 230 PHE A N 1
ATOM 1888 C CA . PHE A 1 230 ? -6.528 11.320 13.057 1.00 89.69 230 PHE A CA 1
ATOM 1889 C C . PHE A 1 230 ? -7.215 11.828 14.329 1.00 89.69 230 PHE A C 1
ATOM 1891 O O . PHE A 1 230 ? -8.322 11.411 14.665 1.00 89.69 230 PHE A O 1
ATOM 1898 N N . LYS A 1 231 ? -6.608 12.806 15.011 1.00 86.94 231 LYS A N 1
ATOM 1899 C CA . LYS A 1 231 ? -7.228 13.480 16.156 1.00 86.94 231 LYS A CA 1
ATOM 1900 C C . LYS A 1 231 ? -8.529 14.183 15.763 1.00 86.94 231 LYS A C 1
ATOM 1902 O O . LYS A 1 231 ? -9.514 14.079 16.492 1.00 86.94 231 LYS A O 1
ATOM 1907 N N . ARG A 1 232 ? -8.521 14.893 14.627 1.00 88.88 232 ARG A N 1
ATOM 1908 C CA . ARG A 1 232 ? -9.665 15.668 14.112 1.00 88.88 232 ARG A CA 1
ATOM 1909 C C . ARG A 1 232 ? -10.688 14.814 13.366 1.00 88.88 232 ARG A C 1
ATOM 1911 O O . ARG A 1 232 ? -11.853 15.191 13.333 1.00 88.88 232 ARG A O 1
ATOM 1918 N N . ASN A 1 233 ? -10.281 13.687 12.782 1.00 90.38 233 ASN A N 1
ATOM 1919 C CA . ASN A 1 233 ? -11.180 12.798 12.052 1.00 90.38 233 ASN A CA 1
ATOM 1920 C C . ASN A 1 233 ? -11.261 11.415 12.709 1.00 90.38 233 ASN A C 1
ATOM 1922 O O . ASN A 1 233 ? -10.484 10.515 12.397 1.00 90.38 233 ASN A O 1
ATOM 1926 N N . LYS A 1 234 ? -12.249 11.251 13.594 1.00 87.75 234 LYS A N 1
ATOM 1927 C CA . LYS A 1 234 ? -12.499 10.007 14.339 1.00 87.75 234 LYS A CA 1
ATOM 1928 C C . LYS A 1 234 ? -13.025 8.854 13.484 1.00 87.75 234 LYS A C 1
ATOM 1930 O O . LYS A 1 234 ? -13.001 7.720 13.945 1.00 87.75 234 LYS A O 1
ATOM 1935 N N . ASN A 1 235 ? -13.440 9.127 12.249 1.00 92.00 235 ASN A N 1
ATOM 1936 C CA . ASN A 1 235 ? -13.850 8.087 11.311 1.00 92.00 235 ASN A CA 1
ATOM 1937 C C . ASN A 1 235 ? -12.658 7.458 10.582 1.00 92.00 235 ASN A C 1
ATOM 1939 O O . ASN A 1 235 ? -12.861 6.521 9.825 1.00 92.00 235 ASN A O 1
ATOM 1943 N N . LEU A 1 236 ? -11.427 7.944 10.776 1.00 93.12 236 LEU A N 1
ATOM 1944 C CA . LEU A 1 236 ? -10.242 7.333 10.179 1.00 93.12 236 LEU A CA 1
ATOM 1945 C C . LEU A 1 236 ? -9.551 6.414 11.176 1.00 93.12 236 LEU A C 1
ATOM 1947 O O . LEU A 1 236 ? -8.979 6.874 12.163 1.00 93.12 236 LEU A O 1
ATOM 1951 N N . LEU A 1 237 ? -9.553 5.121 10.866 1.00 92.06 237 LEU A N 1
ATOM 1952 C CA . LEU A 1 237 ? -8.809 4.106 11.593 1.00 92.06 237 LEU A CA 1
ATOM 1953 C C . LEU A 1 237 ? -7.508 3.794 10.839 1.00 92.06 237 LEU A C 1
ATOM 1955 O O . LEU A 1 237 ? -7.562 3.147 9.792 1.00 92.06 237 LEU A O 1
ATOM 1959 N N . PRO A 1 238 ? -6.335 4.232 11.323 1.00 92.00 238 PRO A N 1
ATOM 1960 C CA . PRO A 1 238 ? -5.066 3.823 10.730 1.00 92.00 238 PRO A CA 1
ATOM 1961 C C . PRO A 1 238 ? -4.882 2.311 10.920 1.00 92.00 238 PRO A C 1
ATOM 1963 O O . PRO A 1 238 ? -5.018 1.811 12.035 1.00 92.00 23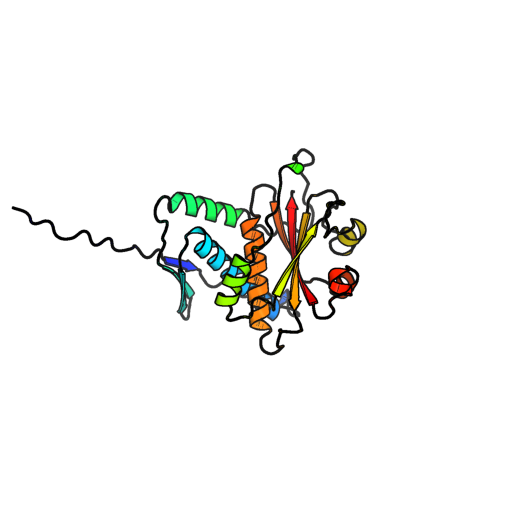8 PRO A O 1
ATOM 1966 N N . PHE A 1 239 ? -4.606 1.584 9.835 1.00 90.12 239 PHE A N 1
ATOM 1967 C CA . PHE A 1 239 ? -4.589 0.116 9.854 1.00 90.12 239 PHE A CA 1
ATOM 1968 C C . PHE A 1 239 ? -3.250 -0.462 9.382 1.00 90.12 239 PHE A C 1
ATOM 1970 O O . PHE A 1 239 ? -2.645 -1.295 10.058 1.00 90.12 239 PHE A O 1
ATOM 1977 N N . TYR A 1 240 ? -2.757 0.023 8.242 1.00 91.75 240 TYR A N 1
ATOM 1978 C CA . TYR A 1 240 ? -1.536 -0.460 7.598 1.00 91.75 240 TYR A CA 1
ATOM 1979 C C . TYR A 1 240 ? -0.653 0.711 7.183 1.00 91.75 240 TYR A C 1
ATOM 1981 O O . TYR A 1 240 ? -1.149 1.826 7.024 1.00 91.75 240 TYR A O 1
ATOM 1989 N N . ALA A 1 241 ? 0.642 0.485 6.978 1.00 91.81 241 ALA A N 1
ATOM 1990 C CA . ALA A 1 241 ? 1.520 1.516 6.435 1.00 91.81 241 ALA A CA 1
ATOM 1991 C C . ALA A 1 241 ? 2.569 0.942 5.486 1.00 91.81 241 ALA A C 1
ATOM 1993 O O . ALA A 1 241 ? 2.929 -0.227 5.579 1.00 91.81 241 ALA A O 1
ATOM 1994 N N . VAL A 1 242 ? 3.091 1.784 4.598 1.00 91.12 242 VAL A N 1
ATOM 1995 C CA . VAL A 1 242 ? 4.298 1.508 3.815 1.00 91.12 242 VAL A CA 1
ATOM 1996 C C . VAL A 1 242 ? 5.329 2.577 4.140 1.00 91.12 242 VAL A C 1
ATOM 1998 O O . VAL A 1 242 ? 5.058 3.768 3.999 1.00 91.12 242 VAL A O 1
ATOM 2001 N N . ILE A 1 243 ? 6.508 2.149 4.583 1.00 89.25 243 ILE A N 1
ATOM 2002 C CA . ILE A 1 243 ? 7.665 3.014 4.801 1.00 89.25 243 ILE A CA 1
ATOM 2003 C C . ILE A 1 243 ? 8.551 2.922 3.566 1.00 89.25 243 ILE A C 1
ATOM 2005 O O . ILE A 1 243 ? 9.100 1.863 3.275 1.00 89.25 243 ILE A O 1
ATOM 2009 N N . THR A 1 244 ? 8.714 4.032 2.867 1.00 88.81 244 THR A N 1
ATOM 2010 C CA . THR A 1 244 ? 9.657 4.175 1.758 1.00 88.81 244 THR A CA 1
ATOM 2011 C C . THR A 1 244 ? 10.855 4.967 2.257 1.00 88.81 244 THR A C 1
ATOM 2013 O O . THR A 1 244 ? 10.671 6.070 2.765 1.00 88.81 244 THR A O 1
ATOM 2016 N N . THR A 1 245 ? 12.065 4.416 2.166 1.00 84.56 245 THR A N 1
ATOM 2017 C CA . THR A 1 245 ? 13.287 5.069 2.668 1.00 84.56 245 THR A CA 1
ATOM 2018 C C . THR A 1 245 ? 14.497 4.742 1.807 1.00 84.56 245 THR A C 1
ATOM 2020 O O . THR A 1 245 ? 14.580 3.663 1.217 1.00 84.56 245 THR A O 1
ATOM 2023 N N . VAL A 1 246 ? 15.464 5.658 1.781 1.00 79.75 246 VAL A N 1
ATOM 2024 C CA . VAL A 1 246 ? 16.771 5.435 1.149 1.00 79.75 246 VAL A CA 1
ATOM 2025 C C . VAL A 1 246 ? 17.715 4.701 2.113 1.00 79.75 246 VAL A C 1
ATOM 2027 O O . VAL A 1 246 ? 17.749 5.043 3.299 1.00 79.75 246 VAL A O 1
ATOM 2030 N N . VAL A 1 247 ? 18.488 3.726 1.617 1.00 72.06 247 VAL A N 1
ATOM 2031 C CA . VAL A 1 247 ? 19.476 2.923 2.373 1.00 72.06 247 VAL A CA 1
ATOM 2032 C C . VAL A 1 247 ? 20.887 2.992 1.792 1.00 72.06 247 VAL A C 1
ATOM 2034 O O . VAL A 1 247 ? 21.063 2.808 0.567 1.00 72.06 247 VAL A O 1
#

pLDDT: mean 76.19, std 16.2, range [26.8, 94.69]

Foldseek 3Di:
DDDDDDPPPPPPWDKDFDFDDDQDPCVVPVPCRLLVVLLVLLLVLLLVLVVCVLQVWDWDWDDDPGGIIIITHDRVPPDCPVVVVVVSVLLVVQLDQDDLDDPDAPPPDPQVPDDADDDDLVSLVSLCVVLVHDSPFKDKDKAWCPPPDPRHDDQVLCCVQRVSDHSPWTKIKIFTWGQQVRDDPVSVSSSSSSVSSNLSNSSSRRGDPQKHKHKDQADDQVSVCPRPVNVVRVRIGGGIIIMITGD

Sequence (247 aa):
MGHYVSNSLEFEKYRIYIVKEREIALSTYSSIHNSLQLLESGHVLGCYNYISTLFDCSFVFKDYDDYNTVTFTNISKLANIYDKFGFVIDKFKHRSSGRYYGMLSNWNLNRNNYKFNEISNLDIARISKLTDENVQSVIPISYTNHKDSKNYLTDEFIQKEYPFLHPTFESVITVLALNLSVCNTHNLEIYLEKIGALAQTICMNNSSNHVVNRPVKQVIPKNWEKIDKFKRNKNLLPFYAVITTVV

Radius of gyration: 20.38 Å; chains: 1; bounding box: 47×48×80 Å

Organism: NCBI:txid47770